Protein AF-A0A9W4D7G5-F1 (afdb_monomer_lite)

Organism: NCBI:txid1689686

Structure (mmCIF, N/CA/C/O backbone):
data_AF-A0A9W4D7G5-F1
#
_entry.id   AF-A0A9W4D7G5-F1
#
loop_
_atom_site.group_PDB
_atom_site.id
_atom_site.type_symbol
_atom_site.label_atom_id
_atom_site.label_alt_id
_atom_site.label_comp_id
_atom_site.label_asym_id
_atom_site.label_entity_id
_atom_site.label_seq_id
_atom_site.pdbx_PDB_ins_code
_atom_site.Cartn_x
_atom_site.Cartn_y
_atom_site.Cartn_z
_atom_site.occupancy
_atom_site.B_iso_or_equiv
_atom_site.auth_seq_id
_atom_site.auth_comp_id
_atom_site.auth_asym_id
_atom_site.auth_atom_id
_atom_site.pdbx_PDB_model_num
ATOM 1 N N . MET A 1 1 ? 23.400 5.485 -16.138 1.00 84.25 1 MET A N 1
ATOM 2 C CA . MET A 1 1 ? 22.035 5.704 -16.683 1.00 84.25 1 MET A CA 1
ATOM 3 C C . MET A 1 1 ? 21.057 5.894 -15.521 1.00 84.25 1 MET A C 1
ATOM 5 O O . MET A 1 1 ? 21.366 5.436 -14.429 1.00 84.25 1 MET A O 1
ATOM 9 N N . HIS A 1 2 ? 19.905 6.547 -15.708 1.00 88.31 2 HIS A N 1
ATOM 10 C CA . HIS A 1 2 ? 18.903 6.706 -14.644 1.00 88.31 2 HIS A CA 1
ATOM 11 C C . HIS A 1 2 ? 17.625 5.931 -14.952 1.00 88.31 2 HIS A C 1
ATOM 13 O O . HIS A 1 2 ? 17.117 6.008 -16.070 1.00 88.31 2 HIS A O 1
ATOM 19 N N . CYS A 1 3 ? 17.089 5.233 -13.948 1.00 90.81 3 CYS A N 1
ATOM 20 C CA . CYS A 1 3 ? 15.798 4.560 -14.025 1.00 90.81 3 CYS A CA 1
ATOM 21 C C . CYS A 1 3 ? 14.919 4.891 -12.815 1.00 90.81 3 CYS A C 1
ATOM 23 O O . CYS A 1 3 ? 15.401 5.002 -11.686 1.00 90.81 3 CYS A O 1
ATOM 25 N N . LEU A 1 4 ? 13.617 5.008 -13.056 1.00 91.75 4 LEU A N 1
ATOM 26 C CA . LEU A 1 4 ? 12.577 5.146 -12.045 1.00 91.75 4 LEU A CA 1
ATOM 27 C C . LEU A 1 4 ? 11.646 3.942 -12.094 1.00 91.75 4 LEU A C 1
ATOM 29 O O . LEU A 1 4 ? 11.248 3.511 -13.177 1.00 91.75 4 LEU A O 1
ATOM 33 N N . LEU A 1 5 ? 11.254 3.464 -10.920 1.00 92.00 5 LEU A N 1
ATOM 34 C CA . LEU A 1 5 ? 10.142 2.548 -10.730 1.00 92.00 5 LEU A CA 1
ATOM 35 C C . LEU A 1 5 ? 8.904 3.355 -10.338 1.00 92.00 5 LEU A C 1
ATOM 37 O O . LEU A 1 5 ? 8.932 4.144 -9.396 1.00 92.00 5 LEU A O 1
ATOM 41 N N . ALA A 1 6 ? 7.817 3.130 -11.059 1.00 92.25 6 ALA A N 1
ATOM 42 C CA . ALA A 1 6 ? 6.495 3.655 -10.780 1.00 92.25 6 ALA A CA 1
ATOM 43 C C . ALA A 1 6 ? 5.556 2.495 -10.439 1.00 92.25 6 ALA A C 1
ATOM 45 O O . ALA A 1 6 ? 5.470 1.531 -11.195 1.00 92.25 6 ALA A O 1
ATOM 46 N N . ILE A 1 7 ? 4.842 2.603 -9.324 1.00 93.38 7 ILE A N 1
ATOM 47 C CA . ILE A 1 7 ? 3.835 1.649 -8.860 1.00 93.38 7 ILE A CA 1
ATOM 48 C C . ILE A 1 7 ? 2.500 2.386 -8.820 1.00 93.38 7 ILE A C 1
ATOM 50 O O . ILE A 1 7 ? 2.316 3.328 -8.051 1.00 93.38 7 ILE A O 1
ATOM 54 N N . LEU A 1 8 ? 1.584 1.983 -9.687 1.00 92.25 8 LEU A N 1
ATOM 55 C CA . LEU A 1 8 ? 0.305 2.628 -9.924 1.00 92.25 8 LEU A CA 1
ATOM 56 C C . LEU A 1 8 ? -0.831 1.751 -9.407 1.00 92.25 8 LEU A C 1
ATOM 58 O O . LEU A 1 8 ? -1.062 0.674 -9.947 1.00 92.25 8 LEU A O 1
ATOM 62 N N . LEU A 1 9 ? -1.574 2.241 -8.423 1.00 92.06 9 LEU A N 1
ATOM 63 C CA . LEU A 1 9 ? -2.911 1.764 -8.101 1.00 92.06 9 LEU A CA 1
ATOM 64 C C . LEU A 1 9 ? -3.926 2.444 -9.016 1.00 92.06 9 LEU A C 1
ATOM 66 O O . LEU A 1 9 ? -4.112 3.660 -8.944 1.00 92.06 9 LEU A O 1
ATOM 70 N N . TYR A 1 10 ? -4.595 1.640 -9.832 1.00 89.00 10 TYR A N 1
ATOM 71 C CA . TYR A 1 10 ? -5.724 2.053 -10.646 1.00 89.00 10 TYR A CA 1
ATOM 72 C C . TYR A 1 10 ? -7.006 1.448 -10.071 1.00 89.00 10 TYR A C 1
ATOM 74 O O . TYR A 1 10 ? -7.164 0.229 -10.043 1.00 89.00 10 TYR A O 1
ATOM 82 N N . THR A 1 11 ? -7.912 2.302 -9.609 1.00 84.19 11 THR A N 1
ATOM 83 C CA . THR A 1 11 ? -9.179 1.923 -8.963 1.00 84.19 11 THR A CA 1
ATOM 84 C C . THR A 1 11 ? -10.380 1.997 -9.907 1.00 84.19 11 THR A C 1
ATOM 86 O O . THR A 1 11 ? -11.493 1.697 -9.503 1.00 84.19 11 THR A O 1
ATOM 89 N N . GLY A 1 12 ? -10.165 2.355 -11.179 1.00 75.12 12 GLY A N 1
ATOM 90 C CA . GLY A 1 12 ? -11.222 2.418 -12.189 1.00 75.12 12 GLY A CA 1
ATOM 91 C C . GLY A 1 12 ? -11.772 3.830 -12.413 1.00 75.12 12 GLY A C 1
ATOM 92 O O . GLY A 1 12 ? -11.455 4.790 -11.710 1.00 75.12 12 GLY A O 1
ATOM 93 N N . ALA A 1 13 ? -12.600 3.984 -13.451 1.00 60.88 13 ALA A N 1
ATOM 94 C CA . ALA A 1 13 ? -13.052 5.294 -13.937 1.00 60.88 13 ALA A CA 1
ATOM 95 C C . ALA A 1 13 ? -13.939 6.077 -12.945 1.00 60.88 13 ALA A C 1
ATOM 97 O O . ALA A 1 13 ? -14.075 7.293 -13.082 1.00 60.88 13 ALA A O 1
ATOM 98 N N . HIS A 1 14 ? -14.531 5.407 -11.952 1.00 57.66 14 HIS A N 1
ATOM 99 C CA . HIS A 1 14 ? -15.485 6.010 -11.015 1.00 57.66 14 HIS A CA 1
ATOM 100 C C . HIS A 1 14 ? -14.856 6.487 -9.695 1.00 57.66 14 HIS A C 1
ATOM 102 O O . HIS A 1 14 ? -15.516 7.195 -8.938 1.00 57.66 14 HIS A O 1
ATOM 108 N N . THR A 1 15 ? -13.584 6.167 -9.435 1.00 63.47 15 THR A N 1
ATOM 109 C CA . THR A 1 15 ? -12.899 6.460 -8.162 1.00 63.47 15 THR A CA 1
ATOM 110 C C . THR A 1 15 ? -11.502 7.049 -8.361 1.00 63.47 15 THR A C 1
ATOM 112 O O . THR A 1 15 ? -10.630 6.867 -7.520 1.00 63.47 15 THR A O 1
ATOM 115 N N . LEU A 1 16 ? -11.285 7.835 -9.424 1.00 59.19 16 LEU A N 1
ATOM 116 C CA . LEU A 1 16 ? -9.987 8.464 -9.750 1.00 59.19 16 LEU A CA 1
ATOM 117 C C . LEU A 1 16 ? -9.304 9.182 -8.564 1.00 59.19 16 LEU A C 1
ATOM 119 O O . LEU A 1 16 ? -8.081 9.272 -8.516 1.00 59.19 16 LEU A O 1
ATOM 123 N N . HIS A 1 17 ? -10.063 9.680 -7.583 1.00 66.94 17 HIS A N 1
ATOM 124 C CA . HIS A 1 17 ? -9.511 10.301 -6.372 1.00 66.94 17 HIS A CA 1
ATOM 125 C C . HIS A 1 17 ? -8.728 9.334 -5.464 1.00 66.94 17 HIS A C 1
ATOM 127 O O . HIS A 1 17 ? -7.901 9.788 -4.663 1.00 66.94 17 HIS A O 1
ATOM 133 N N . ASN A 1 18 ? -8.942 8.026 -5.610 1.00 78.44 18 ASN A N 1
ATOM 134 C CA . ASN A 1 18 ? -8.280 6.960 -4.859 1.00 78.44 18 ASN A CA 1
ATOM 135 C C . ASN A 1 18 ? -7.111 6.333 -5.608 1.00 78.44 18 ASN A C 1
ATOM 137 O O . ASN A 1 18 ? -6.304 5.648 -4.986 1.00 78.44 18 ASN A O 1
ATOM 141 N N . ASP A 1 19 ? -6.943 6.649 -6.890 1.00 87.38 19 ASP A N 1
ATOM 142 C CA . ASP A 1 19 ? -5.747 6.259 -7.616 1.00 87.38 19 ASP A CA 1
ATOM 143 C C . ASP A 1 19 ? -4.503 6.853 -6.940 1.00 87.38 19 ASP A C 1
ATOM 145 O O . ASP A 1 19 ? -4.472 8.015 -6.494 1.00 87.38 19 ASP A O 1
ATOM 149 N N . ARG A 1 20 ? -3.462 6.029 -6.842 1.00 89.50 20 ARG A N 1
ATOM 150 C CA . ARG A 1 20 ? -2.180 6.396 -6.236 1.00 89.50 20 ARG A CA 1
ATOM 151 C C . ARG A 1 20 ? -1.059 5.984 -7.158 1.00 89.50 20 ARG A C 1
ATOM 153 O O . ARG A 1 20 ? -1.050 4.884 -7.695 1.00 89.50 20 ARG A O 1
ATOM 160 N N . LEU A 1 21 ? -0.095 6.871 -7.309 1.00 91.38 21 LEU A N 1
ATOM 161 C CA . LEU A 1 21 ? 1.142 6.600 -8.012 1.00 91.38 21 LEU A CA 1
ATOM 162 C C . LEU A 1 21 ? 2.279 6.786 -7.019 1.00 91.38 21 LEU A C 1
ATOM 164 O O . LEU A 1 21 ? 2.440 7.870 -6.473 1.00 91.38 21 LEU A O 1
ATOM 168 N N . VAL A 1 22 ? 3.060 5.743 -6.781 1.00 91.38 22 VAL A N 1
ATOM 169 C CA . VAL A 1 22 ? 4.302 5.831 -6.017 1.00 91.38 22 VAL A CA 1
ATOM 170 C C . VAL A 1 22 ? 5.450 5.759 -7.003 1.00 91.38 22 VAL A C 1
ATOM 172 O O . VAL A 1 22 ? 5.515 4.833 -7.806 1.00 91.38 22 VAL A O 1
ATOM 175 N N . ILE A 1 23 ? 6.346 6.736 -6.963 1.00 91.00 23 ILE A N 1
ATOM 176 C CA . ILE A 1 23 ? 7.552 6.743 -7.793 1.00 91.00 23 ILE A CA 1
ATOM 177 C C . ILE A 1 23 ? 8.759 6.676 -6.867 1.00 91.00 23 ILE A C 1
ATOM 179 O O . ILE A 1 23 ? 8.767 7.284 -5.795 1.00 91.00 23 ILE A O 1
ATOM 183 N N . MET A 1 24 ? 9.775 5.932 -7.283 1.00 90.00 24 MET A N 1
ATOM 184 C CA . MET A 1 24 ? 11.071 5.860 -6.624 1.00 90.00 24 MET A CA 1
ATOM 185 C C . MET A 1 24 ? 12.177 5.624 -7.645 1.00 90.00 24 MET A C 1
ATOM 187 O O . MET A 1 24 ? 11.937 5.165 -8.763 1.00 90.00 24 MET A O 1
ATOM 191 N N . GLN A 1 25 ? 13.403 5.951 -7.262 1.00 89.81 25 GLN A N 1
ATOM 192 C CA . GLN A 1 25 ? 14.570 5.664 -8.081 1.00 89.81 25 GLN A CA 1
ATOM 193 C C . GLN A 1 25 ? 14.894 4.175 -8.010 1.00 89.81 25 GLN A C 1
ATOM 195 O O . GLN A 1 25 ? 14.891 3.593 -6.931 1.00 89.81 25 GLN A O 1
ATOM 200 N N . LEU A 1 26 ? 15.146 3.557 -9.163 1.00 87.31 26 LEU A N 1
ATOM 201 C CA . LEU A 1 26 ? 15.462 2.135 -9.253 1.00 87.31 26 LEU A CA 1
ATOM 202 C C . LEU A 1 26 ? 16.968 1.928 -9.033 1.00 87.31 26 LEU A C 1
ATOM 204 O O . LEU A 1 26 ? 17.686 1.559 -9.956 1.00 87.31 26 LEU A O 1
ATOM 208 N N . ASP A 1 27 ? 17.461 2.248 -7.833 1.00 74.00 27 ASP A N 1
ATOM 209 C CA . ASP A 1 27 ? 18.839 1.969 -7.423 1.00 74.00 27 ASP A CA 1
ATOM 210 C C . ASP A 1 27 ? 19.040 1.921 -5.896 1.00 74.00 27 ASP A C 1
ATOM 212 O O . ASP A 1 27 ? 18.156 2.241 -5.106 1.00 74.00 27 ASP A O 1
ATOM 216 N N . TRP A 1 28 ? 20.251 1.545 -5.473 1.00 63.81 28 TRP A N 1
ATOM 217 C CA . TRP A 1 28 ? 20.646 1.417 -4.062 1.00 63.81 28 TRP A CA 1
ATOM 218 C C . TRP A 1 28 ? 20.866 2.744 -3.328 1.00 63.81 28 TRP A C 1
ATOM 220 O O . TRP A 1 28 ? 21.124 2.754 -2.132 1.00 63.81 28 TRP A O 1
ATOM 230 N N . THR A 1 29 ? 20.735 3.874 -4.017 1.00 61.38 29 THR A N 1
ATOM 231 C CA . THR A 1 29 ? 20.792 5.216 -3.419 1.00 61.38 29 THR A CA 1
ATOM 232 C C . THR A 1 29 ? 19.406 5.859 -3.364 1.00 61.38 29 THR A C 1
ATOM 234 O O . THR A 1 29 ? 19.297 7.076 -3.221 1.00 61.38 29 THR A O 1
ATOM 237 N N . ALA A 1 30 ? 18.348 5.053 -3.523 1.00 59.72 30 ALA A N 1
ATOM 238 C CA . ALA A 1 30 ? 16.983 5.521 -3.674 1.00 59.72 30 ALA A CA 1
ATOM 239 C C . ALA A 1 30 ? 16.553 6.454 -2.536 1.00 59.72 30 ALA A C 1
ATOM 241 O O . ALA A 1 30 ? 16.392 6.062 -1.376 1.00 59.72 30 ALA A O 1
ATOM 242 N N . ASN A 1 31 ? 16.282 7.703 -2.914 1.00 63.97 31 ASN A N 1
ATOM 243 C CA . ASN A 1 31 ? 15.572 8.659 -2.077 1.00 63.97 31 ASN A CA 1
ATOM 244 C C . ASN A 1 31 ? 14.185 8.130 -1.671 1.00 63.97 31 ASN A C 1
ATOM 246 O O . ASN A 1 31 ? 13.665 7.174 -2.248 1.00 63.97 31 ASN A O 1
ATOM 250 N N . HIS A 1 32 ? 13.574 8.795 -0.687 1.00 68.94 32 HIS A N 1
ATOM 251 C CA . HIS A 1 32 ? 12.231 8.474 -0.205 1.00 68.94 32 HIS A CA 1
ATOM 252 C C . HIS A 1 32 ? 11.215 8.382 -1.361 1.00 68.94 32 HIS A C 1
ATOM 254 O O . HIS A 1 32 ? 11.238 9.249 -2.246 1.00 68.94 32 HIS A O 1
ATOM 260 N N . PRO A 1 33 ? 10.334 7.359 -1.373 1.00 80.62 33 PRO A N 1
ATOM 261 C CA . PRO A 1 33 ? 9.324 7.200 -2.398 1.00 80.62 33 PRO A CA 1
ATOM 262 C C . PRO A 1 33 ? 8.394 8.399 -2.290 1.00 80.62 33 PRO A C 1
ATOM 264 O O . PRO A 1 33 ? 8.089 8.856 -1.185 1.00 80.62 33 PRO A O 1
ATOM 267 N N . ARG A 1 34 ? 7.937 8.915 -3.425 1.00 86.50 34 ARG A N 1
ATOM 268 C CA . ARG A 1 34 ? 6.943 9.989 -3.418 1.00 86.50 34 ARG A CA 1
ATOM 269 C C . ARG A 1 34 ? 5.618 9.439 -3.890 1.00 86.50 34 ARG A C 1
ATOM 271 O O . ARG A 1 34 ? 5.554 8.776 -4.927 1.00 86.50 34 ARG A O 1
ATOM 278 N N . THR A 1 35 ? 4.581 9.734 -3.120 1.00 88.75 35 THR A N 1
ATOM 279 C CA . THR A 1 35 ? 3.208 9.320 -3.396 1.00 88.75 35 THR A CA 1
ATOM 280 C C . THR A 1 35 ? 2.452 10.471 -4.048 1.00 88.75 35 THR A C 1
ATOM 282 O O . THR A 1 35 ? 2.437 11.598 -3.552 1.00 88.75 35 THR A O 1
ATOM 285 N N . PHE A 1 36 ? 1.776 10.179 -5.150 1.00 87.88 36 PHE A N 1
ATOM 286 C CA . PHE A 1 36 ? 1.011 11.132 -5.936 1.00 87.88 36 PHE A CA 1
ATOM 287 C C . PHE A 1 36 ? -0.439 10.671 -6.083 1.00 87.88 36 PHE A C 1
ATOM 289 O O . PHE A 1 36 ? -0.721 9.479 -6.213 1.00 87.88 36 PHE A O 1
ATOM 296 N N . ARG A 1 37 ? -1.361 11.633 -6.121 1.00 87.25 37 ARG A N 1
ATOM 297 C CA . ARG A 1 37 ? -2.750 11.439 -6.544 1.00 87.25 37 ARG A CA 1
ATOM 298 C C . ARG A 1 37 ? -2.849 11.715 -8.033 1.00 87.25 37 ARG A C 1
ATOM 300 O O . ARG A 1 37 ? -2.335 12.732 -8.503 1.00 87.25 37 ARG A O 1
ATOM 307 N N . LEU A 1 38 ? -3.542 10.861 -8.773 1.00 81.94 38 LEU A N 1
ATOM 308 C CA . LEU A 1 38 ? -3.797 11.121 -10.185 1.00 81.94 38 LEU A CA 1
ATOM 309 C C . LEU A 1 38 ? -4.922 12.150 -10.333 1.00 81.94 38 LEU A C 1
ATOM 311 O O . LEU A 1 38 ? -5.961 12.062 -9.686 1.00 81.94 38 LEU A O 1
ATOM 315 N N . THR A 1 39 ? -4.699 13.166 -11.170 1.00 72.50 39 THR A N 1
ATOM 316 C CA . THR A 1 39 ? -5.703 14.220 -11.443 1.00 72.50 39 THR A CA 1
ATOM 317 C C . THR A 1 39 ? -6.516 13.946 -12.703 1.00 72.50 39 THR A C 1
ATOM 319 O O . THR A 1 39 ? -7.543 14.573 -12.948 1.00 72.50 39 THR A O 1
ATOM 322 N N . ARG A 1 40 ? -6.040 13.010 -13.520 1.00 66.81 40 ARG A N 1
ATOM 323 C CA . ARG A 1 40 ? -6.649 12.520 -14.753 1.00 66.81 40 ARG A CA 1
ATOM 324 C C . ARG A 1 40 ? -6.362 11.023 -14.838 1.00 66.81 40 ARG A C 1
ATOM 326 O O . ARG A 1 40 ? -5.357 10.601 -14.260 1.00 66.81 40 ARG A O 1
ATOM 333 N N . PRO A 1 41 ? -7.174 10.235 -15.571 1.00 63.00 41 PRO A N 1
ATOM 334 C CA . PRO A 1 41 ? -6.796 8.870 -15.913 1.00 63.00 41 PRO A CA 1
ATOM 335 C C . PRO A 1 41 ? -5.367 8.903 -16.436 1.00 63.00 41 PRO A C 1
ATOM 337 O O . PRO A 1 41 ? -5.066 9.724 -17.312 1.00 63.00 41 PRO A O 1
ATOM 340 N N . HIS A 1 42 ? -4.481 8.094 -15.855 1.00 60.28 42 HIS A N 1
ATOM 341 C CA . HIS A 1 42 ? -3.092 8.067 -16.285 1.00 60.28 42 HIS A CA 1
ATOM 342 C C . HIS A 1 42 ? -3.074 7.554 -17.721 1.00 60.28 42 HIS A C 1
ATOM 344 O O . HIS A 1 42 ? -3.061 6.354 -17.979 1.00 60.28 42 HIS A O 1
ATOM 350 N N . GLN A 1 43 ? -3.089 8.474 -18.682 1.00 53.41 43 GLN A N 1
ATOM 351 C CA . GLN A 1 43 ? -2.742 8.142 -20.047 1.00 53.41 43 GLN A CA 1
ATOM 352 C C . GLN A 1 43 ? -1.294 7.691 -19.959 1.00 53.41 43 GLN A C 1
ATOM 354 O O . GLN A 1 43 ? -0.422 8.465 -19.557 1.00 53.41 43 GLN A O 1
ATOM 359 N N . SER A 1 44 ? -1.047 6.403 -20.201 1.00 50.47 44 SER A N 1
ATOM 360 C CA . SER A 1 44 ? 0.310 5.931 -20.437 1.00 50.47 44 SER A CA 1
ATOM 361 C C . SER A 1 44 ? 0.859 6.844 -21.523 1.00 50.47 44 SER A C 1
ATOM 363 O O . SER A 1 44 ? 0.321 6.862 -22.630 1.00 50.47 44 SER A O 1
ATOM 365 N N . SER A 1 45 ? 1.834 7.688 -21.184 1.00 49.38 45 SER A N 1
ATOM 366 C CA . SER A 1 45 ? 2.537 8.497 -22.170 1.00 49.38 45 SER A CA 1
ATOM 367 C C . SER A 1 45 ? 2.954 7.533 -23.276 1.00 49.38 45 SER A C 1
ATOM 369 O O . SER A 1 45 ? 3.670 6.573 -22.981 1.00 49.38 45 SER A O 1
ATOM 371 N N . SER A 1 46 ? 2.434 7.717 -24.495 1.00 45.78 46 SER A N 1
ATOM 372 C CA . SER A 1 46 ? 2.781 6.831 -25.606 1.00 45.78 46 SER A CA 1
ATOM 373 C C . SER A 1 46 ? 4.310 6.812 -25.738 1.00 45.78 46 SER A C 1
ATOM 375 O O . SER A 1 46 ? 4.914 7.894 -25.698 1.00 45.78 46 SER A O 1
ATOM 377 N N . PRO A 1 47 ? 4.947 5.633 -25.885 1.00 50.56 47 PRO A N 1
ATOM 378 C CA . PRO A 1 47 ? 6.394 5.518 -26.089 1.00 50.56 47 PRO A CA 1
ATOM 379 C C . PRO A 1 47 ? 6.915 6.423 -27.219 1.00 50.56 47 PRO A C 1
ATOM 381 O O . PRO A 1 47 ? 8.058 6.866 -27.195 1.00 50.56 47 PRO A O 1
ATOM 384 N N . GLU A 1 48 ? 6.055 6.751 -28.184 1.00 47.06 48 GLU A N 1
ATOM 385 C CA . GLU A 1 48 ? 6.385 7.516 -29.388 1.00 47.06 48 GLU A CA 1
ATOM 386 C C . GLU A 1 48 ? 6.678 9.008 -29.140 1.00 47.06 48 GLU A C 1
ATOM 388 O O . GLU A 1 48 ? 7.245 9.670 -30.009 1.00 47.06 48 GLU A O 1
ATOM 393 N N . ALA A 1 49 ? 6.345 9.564 -27.968 1.00 50.78 49 ALA A N 1
ATOM 394 C CA . ALA A 1 49 ? 6.494 11.002 -27.718 1.00 50.78 49 ALA A CA 1
ATOM 395 C C . ALA A 1 49 ? 7.909 11.434 -27.275 1.00 50.78 49 ALA A C 1
ATOM 397 O O . ALA A 1 49 ? 8.233 12.621 -27.359 1.00 50.78 49 ALA A O 1
ATOM 398 N N . HIS A 1 50 ? 8.766 10.511 -26.815 1.00 63.16 50 HIS A N 1
ATOM 399 C CA . HIS A 1 50 ? 10.069 10.859 -26.231 1.00 63.16 50 HIS A CA 1
ATOM 400 C C . HIS A 1 50 ? 11.168 9.884 -26.661 1.00 63.16 50 HIS A C 1
ATOM 402 O O . HIS A 1 50 ? 11.315 8.808 -26.093 1.00 63.16 50 HIS A O 1
ATOM 408 N N . LYS A 1 51 ? 11.979 10.294 -27.647 1.00 69.94 51 LYS A N 1
ATOM 409 C CA . LYS A 1 51 ? 13.058 9.476 -28.238 1.00 69.94 51 LYS A CA 1
ATOM 410 C C . LYS A 1 51 ? 14.141 9.025 -27.249 1.00 69.94 51 LYS A C 1
ATOM 412 O O . LYS A 1 51 ? 14.940 8.165 -27.594 1.00 69.94 51 LYS A O 1
ATOM 417 N N . ASP A 1 52 ? 14.197 9.613 -26.059 1.00 83.44 52 ASP A N 1
ATOM 418 C CA . ASP A 1 52 ? 15.252 9.385 -25.078 1.00 83.44 52 ASP A CA 1
ATOM 419 C C . ASP A 1 52 ? 14.765 8.794 -23.746 1.00 83.44 52 ASP A C 1
ATOM 421 O O . ASP A 1 52 ? 15.552 8.689 -22.804 1.00 83.44 52 ASP A O 1
ATOM 425 N N . ILE A 1 53 ? 13.488 8.399 -23.659 1.00 86.25 53 ILE A N 1
ATOM 426 C CA . ILE A 1 53 ? 12.920 7.717 -22.490 1.00 86.25 53 ILE A CA 1
ATOM 427 C C . ILE A 1 53 ? 12.388 6.352 -22.916 1.00 86.25 53 ILE A C 1
ATOM 429 O O . ILE A 1 53 ? 11.409 6.242 -23.651 1.00 86.25 53 ILE A O 1
ATOM 433 N N . TYR A 1 54 ? 13.010 5.306 -22.387 1.00 87.12 54 TYR A N 1
ATOM 434 C CA . TYR A 1 54 ? 12.608 3.923 -22.594 1.00 87.12 54 TYR A CA 1
ATOM 435 C C . TYR A 1 54 ? 11.679 3.490 -21.467 1.00 87.12 54 TYR A C 1
ATOM 437 O O . TYR A 1 54 ? 11.935 3.777 -20.295 1.00 87.12 54 TYR A O 1
ATOM 445 N N . MET A 1 55 ? 10.593 2.801 -21.811 1.00 85.69 55 MET A N 1
ATOM 446 C CA . MET A 1 55 ? 9.626 2.334 -20.825 1.00 85.69 55 MET A CA 1
ATOM 447 C C . MET A 1 55 ? 8.997 1.003 -21.209 1.00 85.69 55 MET A C 1
ATOM 449 O O . MET A 1 55 ? 8.747 0.738 -22.383 1.00 85.69 55 MET A O 1
ATOM 453 N N . ALA A 1 56 ? 8.665 0.205 -20.199 1.00 76.50 56 ALA A N 1
ATOM 454 C CA . ALA A 1 56 ? 7.764 -0.927 -20.361 1.00 76.50 56 ALA A CA 1
ATOM 455 C C . ALA A 1 56 ? 6.319 -0.400 -20.338 1.00 76.50 56 ALA A C 1
ATOM 457 O O . ALA A 1 56 ? 5.857 0.105 -19.314 1.00 76.50 56 ALA A O 1
ATOM 458 N N . SER A 1 57 ? 5.611 -0.450 -21.468 1.00 66.31 57 SER A N 1
ATOM 459 C CA . SER A 1 57 ? 4.217 0.002 -21.553 1.00 66.31 57 SER A CA 1
ATOM 460 C C . SER A 1 57 ? 3.280 -1.191 -21.668 1.00 66.31 57 SER A C 1
ATOM 462 O O . SER A 1 57 ? 3.087 -1.701 -22.764 1.00 66.31 57 SER A O 1
ATOM 464 N N . SER A 1 58 ? 2.644 -1.582 -20.565 1.00 67.50 58 SER A N 1
ATOM 465 C CA . SER A 1 58 ? 1.511 -2.512 -20.604 1.00 67.50 58 SER A CA 1
ATOM 466 C C . SER A 1 58 ? 0.189 -1.732 -20.558 1.00 67.50 58 SER A C 1
ATOM 468 O O . SER A 1 58 ? 0.084 -0.779 -19.775 1.00 67.50 58 SER A O 1
ATOM 470 N N . PRO A 1 59 ? -0.815 -2.070 -21.388 1.00 69.19 59 PRO A N 1
ATOM 471 C CA . PRO A 1 59 ? -2.128 -1.442 -21.312 1.00 69.19 59 PRO A CA 1
ATOM 472 C C . PRO A 1 59 ? -2.811 -1.774 -19.978 1.00 69.19 59 PRO A C 1
ATOM 474 O O . PRO A 1 59 ? -2.981 -2.936 -19.615 1.00 69.19 59 PRO A O 1
ATOM 477 N N . ILE A 1 60 ? -3.246 -0.738 -19.261 1.00 77.44 60 ILE A N 1
ATOM 478 C CA . ILE A 1 60 ? -4.043 -0.875 -18.038 1.00 77.44 60 ILE A CA 1
ATOM 479 C C . ILE A 1 60 ? -5.493 -1.083 -18.462 1.00 77.44 60 ILE A C 1
ATOM 481 O O . ILE A 1 60 ? -6.154 -0.148 -18.907 1.00 77.44 60 ILE A O 1
ATOM 485 N N . GLN A 1 61 ? -5.964 -2.324 -18.380 1.00 73.50 61 GLN A N 1
ATOM 486 C CA . GLN A 1 61 ? -7.312 -2.687 -18.829 1.00 73.50 61 GLN A CA 1
ATOM 487 C C . GLN A 1 61 ? -8.332 -2.695 -17.689 1.00 73.50 61 GLN A C 1
ATOM 489 O O . GLN A 1 61 ? -9.499 -2.375 -17.898 1.00 73.50 61 GLN A O 1
ATOM 494 N N . HIS A 1 62 ? -7.890 -3.048 -16.482 1.00 82.75 62 HIS A N 1
ATOM 495 C CA . HIS A 1 62 ? -8.759 -3.267 -15.329 1.00 82.75 62 HIS A CA 1
ATOM 496 C C . HIS A 1 62 ? -8.156 -2.683 -14.060 1.00 82.75 62 HIS A C 1
ATOM 498 O O . HIS A 1 62 ? -6.963 -2.383 -14.000 1.00 82.75 62 HIS A O 1
ATOM 504 N N . GLU A 1 63 ? -8.974 -2.585 -13.025 1.00 87.44 63 GLU A N 1
ATOM 505 C CA . GLU A 1 63 ? -8.550 -2.203 -11.684 1.00 87.44 63 GLU A CA 1
ATOM 506 C C . GLU A 1 63 ? -7.418 -3.110 -11.175 1.00 87.44 63 GLU A C 1
ATOM 508 O O . GLU A 1 63 ? -7.305 -4.289 -11.545 1.00 87.44 63 GLU A O 1
ATOM 513 N N . GLY A 1 64 ? -6.539 -2.543 -10.356 1.00 90.88 64 GLY A N 1
ATOM 514 C CA . GLY A 1 64 ? -5.421 -3.245 -9.742 1.00 90.88 64 GLY A CA 1
ATOM 515 C C . GLY A 1 64 ? -4.174 -2.384 -9.606 1.00 90.88 64 GLY A C 1
ATOM 516 O O . GLY A 1 64 ? -4.181 -1.186 -9.887 1.00 90.88 64 GLY A O 1
ATOM 517 N N . THR A 1 65 ? -3.086 -3.022 -9.182 1.00 93.38 65 THR A N 1
ATOM 518 C CA . THR A 1 65 ? -1.789 -2.359 -9.028 1.00 93.38 65 THR A CA 1
ATOM 519 C C . THR A 1 65 ? -0.817 -2.814 -10.103 1.00 93.38 65 THR A C 1
ATOM 521 O O . THR A 1 65 ? -0.651 -4.014 -10.323 1.00 93.38 65 THR A O 1
ATOM 524 N N . TYR A 1 66 ? -0.167 -1.855 -10.752 1.00 92.75 66 TYR A N 1
ATOM 525 C CA . TYR A 1 66 ? 0.703 -2.059 -11.902 1.00 92.75 66 TYR A CA 1
ATOM 526 C C . TYR A 1 66 ? 2.062 -1.416 -11.676 1.00 92.75 66 TYR A C 1
ATOM 528 O O . TYR A 1 66 ? 2.148 -0.350 -11.070 1.00 92.75 66 TYR A O 1
ATOM 536 N N . ILE A 1 67 ? 3.115 -2.014 -12.222 1.00 92.62 67 ILE A N 1
ATOM 537 C CA . ILE A 1 67 ? 4.433 -1.387 -12.279 1.00 92.62 67 ILE A CA 1
ATOM 538 C C . ILE A 1 67 ? 4.724 -0.792 -13.654 1.00 92.62 67 ILE A C 1
ATOM 540 O O . ILE A 1 67 ? 4.230 -1.250 -14.687 1.00 92.62 67 ILE A O 1
ATOM 544 N N . LYS A 1 68 ? 5.575 0.228 -13.669 1.00 90.81 68 LYS A N 1
ATOM 545 C CA . LYS A 1 68 ? 6.171 0.791 -14.874 1.00 90.81 68 LYS A CA 1
ATOM 546 C C . LYS A 1 68 ? 7.587 1.251 -14.567 1.00 90.81 68 LYS A C 1
ATOM 548 O O . LYS A 1 68 ? 7.838 1.824 -13.513 1.00 90.81 68 LYS A O 1
ATOM 553 N N . ILE A 1 69 ? 8.505 1.007 -15.494 1.00 91.69 69 ILE A N 1
ATOM 554 C CA . ILE A 1 69 ? 9.882 1.489 -15.388 1.00 91.69 69 ILE A CA 1
ATOM 555 C C . ILE A 1 69 ? 10.105 2.551 -16.456 1.00 91.69 69 ILE A C 1
ATOM 557 O O . ILE A 1 69 ? 9.710 2.360 -17.606 1.00 91.69 69 ILE A O 1
ATOM 561 N N . TYR A 1 70 ? 10.742 3.650 -16.063 1.00 90.69 70 TYR A N 1
ATOM 562 C CA . TYR A 1 70 ? 11.173 4.727 -16.949 1.00 90.69 70 TYR A CA 1
ATOM 563 C C . TYR A 1 70 ? 12.689 4.848 -16.879 1.00 90.69 70 TYR A C 1
ATOM 565 O O . TYR A 1 70 ? 13.208 5.156 -15.812 1.00 90.69 70 TYR A O 1
ATOM 573 N N . CYS A 1 71 ? 13.390 4.644 -17.990 1.00 90.88 71 CYS A N 1
ATOM 574 C CA . CYS A 1 71 ? 14.846 4.733 -18.052 1.00 90.88 71 CYS A CA 1
ATOM 575 C C . CYS A 1 71 ? 15.303 5.744 -19.103 1.00 90.88 71 CYS A C 1
ATOM 577 O O . CYS A 1 71 ? 14.712 5.847 -20.178 1.00 90.88 71 CYS A O 1
ATOM 579 N N . SER A 1 72 ? 16.385 6.465 -18.821 1.00 90.31 72 SER A N 1
ATOM 580 C CA . SER A 1 72 ? 17.045 7.342 -19.789 1.00 90.31 72 SER A CA 1
ATOM 581 C C . SER A 1 72 ? 18.546 7.435 -19.530 1.00 90.31 72 SER A C 1
ATOM 583 O O . SER A 1 72 ? 18.996 7.503 -18.383 1.00 90.31 72 SER A O 1
ATOM 585 N N . ALA A 1 73 ? 19.320 7.451 -20.615 1.00 87.12 73 ALA A N 1
ATOM 586 C CA . ALA A 1 73 ? 20.764 7.676 -20.582 1.00 87.12 73 ALA A CA 1
ATOM 587 C C . ALA A 1 73 ? 21.138 9.166 -20.596 1.00 87.12 73 ALA A C 1
ATOM 589 O O . ALA A 1 73 ? 22.208 9.519 -20.116 1.00 87.12 73 ALA A O 1
ATOM 590 N N . SER A 1 74 ? 20.262 10.036 -21.106 1.00 87.31 74 SER A N 1
ATOM 591 C CA . SER A 1 74 ? 20.545 11.461 -21.330 1.00 87.31 74 SER A CA 1
ATOM 592 C C . SER A 1 74 ? 19.821 12.405 -20.369 1.00 87.31 74 SER A C 1
ATOM 594 O O . SER A 1 74 ? 20.242 13.550 -20.205 1.00 87.31 74 SER A O 1
ATOM 596 N N . ARG A 1 75 ? 18.711 11.976 -19.757 1.00 87.00 75 ARG A N 1
ATOM 597 C CA . ARG A 1 75 ? 17.920 12.811 -18.840 1.00 87.00 75 ARG A CA 1
ATOM 598 C C . ARG A 1 75 ? 18.494 12.767 -17.431 1.00 87.00 75 ARG A C 1
ATOM 600 O O . ARG A 1 75 ? 18.843 11.696 -16.941 1.00 87.00 75 ARG A O 1
ATOM 607 N N . SER A 1 76 ? 18.480 13.912 -16.747 1.00 88.44 76 SER A N 1
ATOM 608 C CA . SER A 1 76 ? 18.687 13.934 -15.298 1.00 88.44 76 SER A CA 1
ATOM 609 C C . SER A 1 76 ? 17.556 13.193 -14.581 1.00 88.44 76 SER A C 1
ATOM 611 O O . SER A 1 76 ? 16.443 13.049 -15.109 1.00 88.44 76 SER A O 1
ATOM 613 N N . ILE A 1 77 ? 17.827 12.761 -13.351 1.00 86.25 77 ILE A N 1
ATOM 614 C CA . ILE A 1 77 ? 16.834 12.085 -12.523 1.00 86.25 77 ILE A CA 1
ATOM 615 C C . ILE A 1 77 ? 15.607 12.982 -12.287 1.00 86.25 77 ILE A C 1
ATOM 617 O O . ILE A 1 77 ? 14.479 12.525 -12.438 1.00 86.25 77 ILE A O 1
ATOM 621 N N . GLU A 1 78 ? 15.792 14.279 -12.035 1.00 87.94 78 GLU A N 1
ATOM 622 C CA . GLU A 1 78 ? 14.709 15.252 -11.823 1.00 87.94 78 GLU A CA 1
ATOM 623 C C . GLU A 1 78 ? 13.827 15.400 -13.065 1.00 87.94 78 GLU A C 1
ATOM 625 O O . GLU A 1 78 ? 12.600 15.461 -12.962 1.00 87.94 78 GLU A O 1
ATOM 630 N N . SER A 1 79 ? 14.437 15.409 -14.255 1.00 88.25 79 SER A N 1
ATOM 631 C CA . SER A 1 79 ? 13.686 15.456 -15.508 1.00 88.25 79 SER A CA 1
ATOM 632 C C . SER A 1 79 ? 12.860 14.185 -15.717 1.00 88.25 79 SER A C 1
ATOM 634 O O . SER A 1 79 ? 11.738 14.277 -16.220 1.00 88.25 79 SER A O 1
ATOM 636 N N . LEU A 1 80 ? 13.383 13.014 -15.336 1.00 88.56 80 LEU A N 1
ATOM 637 C CA . LEU A 1 80 ? 12.627 11.760 -15.359 1.00 88.56 80 LEU A CA 1
ATOM 638 C C . LEU A 1 80 ? 11.478 11.773 -14.347 1.00 88.56 80 LEU A C 1
ATOM 640 O O . LEU A 1 80 ? 10.381 11.328 -14.677 1.00 88.56 80 LEU A O 1
ATOM 644 N N . TRP A 1 81 ? 11.685 12.330 -13.152 1.00 88.62 81 TRP A N 1
ATOM 645 C CA . TRP A 1 81 ? 10.637 12.478 -12.138 1.00 88.62 81 TRP A CA 1
ATOM 646 C C . TRP A 1 81 ? 9.489 13.353 -12.635 1.00 88.62 81 TRP A C 1
ATOM 648 O O . TRP A 1 81 ? 8.325 12.962 -12.525 1.00 88.62 81 TRP A O 1
ATOM 658 N N . GLY A 1 82 ? 9.799 14.509 -13.229 1.00 87.06 82 GLY A N 1
ATOM 659 C CA . GLY A 1 82 ? 8.788 15.395 -13.811 1.00 87.06 82 GLY A CA 1
ATOM 660 C C . GLY A 1 82 ? 8.034 14.743 -14.974 1.00 87.06 82 GLY A C 1
ATOM 661 O O . GLY A 1 82 ? 6.841 14.981 -15.154 1.00 87.06 82 GLY A O 1
ATOM 662 N N . PHE A 1 83 ? 8.703 13.870 -15.731 1.00 87.56 83 PHE A N 1
ATOM 663 C CA . PHE A 1 83 ? 8.062 13.085 -16.781 1.00 87.56 83 PHE A CA 1
ATOM 664 C C . PHE A 1 83 ? 7.123 12.009 -16.214 1.00 87.56 83 PHE A C 1
ATOM 666 O O . PHE A 1 83 ? 5.962 11.933 -16.616 1.00 87.56 83 PHE A O 1
ATOM 673 N N . ALA A 1 84 ? 7.607 11.202 -15.269 1.00 87.69 84 ALA A N 1
ATOM 674 C CA . ALA A 1 84 ? 6.873 10.076 -14.697 1.00 87.69 84 ALA A CA 1
ATOM 675 C C . ALA A 1 84 ? 5.686 10.509 -13.819 1.00 87.69 84 ALA A C 1
ATOM 677 O O . ALA A 1 84 ? 4.694 9.794 -13.744 1.00 87.69 84 ALA A O 1
ATOM 678 N N . SER A 1 85 ? 5.762 11.683 -13.186 1.00 88.25 85 SER A N 1
ATOM 679 C CA . SER A 1 85 ? 4.683 12.247 -12.355 1.00 88.25 85 SER A CA 1
ATOM 680 C C . SER A 1 85 ? 3.710 13.150 -13.126 1.00 88.25 85 SER A C 1
ATOM 682 O O . SER A 1 85 ? 2.809 13.751 -12.534 1.00 88.25 85 SER A O 1
ATOM 684 N N . LYS A 1 86 ? 3.858 13.276 -14.452 1.00 85.50 86 LYS A N 1
ATOM 685 C CA . LYS A 1 86 ? 3.025 14.166 -15.268 1.00 85.50 86 LYS A CA 1
ATOM 686 C C . LYS A 1 86 ? 1.540 13.807 -15.143 1.00 85.50 86 LYS A C 1
ATOM 688 O O . LYS A 1 86 ? 1.126 12.695 -15.445 1.00 85.50 86 LYS A O 1
ATOM 693 N N . GLY A 1 87 ? 0.720 14.789 -14.761 1.00 79.69 87 GLY A N 1
ATOM 694 C CA . GLY A 1 87 ? -0.720 14.587 -14.538 1.00 79.69 87 GLY A CA 1
ATOM 695 C C . GLY A 1 87 ? -1.072 14.060 -13.141 1.00 79.69 87 GLY A C 1
ATOM 696 O O . GLY A 1 87 ? -2.249 13.811 -12.864 1.00 79.69 87 GLY A O 1
ATOM 697 N N . ALA A 1 88 ? -0.089 13.948 -12.251 1.00 87.25 88 ALA A N 1
ATOM 698 C CA . ALA A 1 88 ? -0.270 13.617 -10.850 1.00 87.25 88 ALA A CA 1
ATOM 699 C C . ALA A 1 88 ? 0.095 14.814 -9.953 1.00 87.25 88 ALA A C 1
ATOM 701 O O . ALA A 1 88 ? 0.851 15.704 -10.343 1.00 87.25 88 ALA A O 1
ATOM 702 N N . THR A 1 89 ? -0.458 14.849 -8.746 1.00 88.12 89 THR A N 1
ATOM 703 C CA . THR A 1 89 ? -0.132 15.844 -7.719 1.00 88.12 89 THR A CA 1
ATOM 704 C C . THR A 1 89 ? 0.438 15.126 -6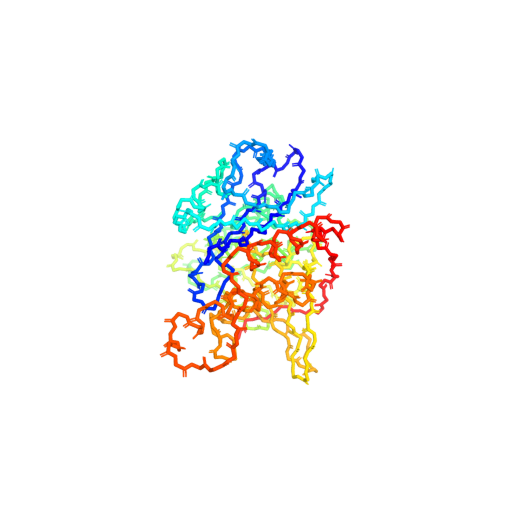.515 1.00 88.12 89 THR A C 1
ATOM 706 O O . THR A 1 89 ? -0.174 14.184 -6.015 1.00 88.12 89 THR A O 1
ATOM 709 N N . GLU A 1 90 ? 1.615 15.553 -6.065 1.00 87.56 90 GLU A N 1
ATOM 710 C CA . GLU A 1 90 ? 2.255 14.976 -4.886 1.00 87.56 90 GLU A CA 1
ATOM 711 C C . GLU A 1 90 ? 1.364 15.203 -3.664 1.00 87.56 90 GLU A C 1
ATOM 713 O O . GLU A 1 90 ? 0.915 16.321 -3.399 1.00 87.56 90 GLU A O 1
ATOM 718 N N . ILE A 1 91 ? 1.069 14.127 -2.943 1.00 83.81 91 ILE A N 1
ATOM 719 C CA . ILE A 1 91 ? 0.293 14.199 -1.712 1.00 83.81 91 ILE A CA 1
ATOM 720 C C . ILE A 1 91 ? 1.303 14.413 -0.589 1.00 83.81 91 ILE A C 1
ATOM 722 O O . ILE A 1 91 ? 2.258 13.649 -0.472 1.00 83.81 91 ILE A O 1
ATOM 726 N N . GLN A 1 92 ? 1.104 15.452 0.224 1.00 72.25 92 GLN A N 1
ATOM 727 C CA . GLN A 1 92 ? 1.936 15.735 1.404 1.00 72.25 92 GLN A CA 1
ATOM 728 C C . GLN A 1 92 ? 1.202 15.482 2.732 1.00 72.25 92 GLN A C 1
ATOM 730 O O . GLN A 1 92 ? 1.839 15.347 3.774 1.00 72.25 92 GLN A O 1
ATOM 735 N N . ARG A 1 93 ? -0.139 15.465 2.713 1.00 67.44 93 ARG A N 1
ATOM 736 C CA . ARG A 1 93 ? -1.034 15.258 3.865 1.00 67.44 93 ARG A CA 1
ATOM 737 C C . ARG A 1 93 ? -2.307 14.541 3.407 1.00 67.44 93 ARG A C 1
ATOM 739 O O . ARG A 1 93 ? -2.603 14.529 2.214 1.00 67.44 93 ARG A O 1
ATOM 746 N N . ASP A 1 94 ? -3.055 13.978 4.352 1.00 69.69 94 ASP A N 1
ATOM 747 C CA . ASP A 1 94 ? -4.401 13.424 4.132 1.00 69.69 94 ASP A CA 1
ATOM 748 C C . ASP A 1 94 ? -4.464 12.232 3.157 1.00 69.69 94 ASP A C 1
ATOM 750 O O . ASP A 1 94 ? -5.430 12.058 2.413 1.00 69.69 94 ASP A O 1
ATOM 754 N N . TYR A 1 95 ? -3.428 11.387 3.160 1.00 72.81 95 TYR A N 1
ATOM 755 C CA . TYR A 1 95 ? -3.366 10.161 2.349 1.00 72.81 95 TYR A CA 1
ATOM 756 C C . TYR A 1 95 ? -4.528 9.199 2.652 1.00 72.81 95 TYR A C 1
ATOM 758 O O . TYR A 1 95 ? -5.051 8.560 1.736 1.00 72.81 95 TYR A O 1
ATOM 766 N N . ALA A 1 96 ? -4.930 9.165 3.926 1.00 74.75 96 ALA A N 1
ATOM 767 C CA . ALA A 1 96 ? -5.861 8.213 4.518 1.00 74.75 96 ALA A CA 1
ATOM 768 C C . ALA A 1 96 ? -7.335 8.447 4.150 1.00 74.75 96 ALA A C 1
ATOM 770 O O . ALA A 1 96 ? -8.095 7.485 4.057 1.00 74.75 96 ALA A O 1
ATOM 771 N N . ILE A 1 97 ? -7.744 9.704 3.934 1.00 76.75 97 ILE A N 1
ATOM 772 C CA . ILE A 1 97 ? -9.164 10.068 3.801 1.00 76.75 97 ILE A CA 1
ATOM 773 C C . ILE A 1 97 ? -9.781 9.375 2.586 1.00 76.75 97 ILE A C 1
ATOM 775 O O . ILE A 1 97 ? -9.347 9.611 1.454 1.00 76.75 97 ILE A O 1
ATOM 779 N N . GLY A 1 98 ? -10.808 8.552 2.823 1.00 71.81 98 GLY A N 1
ATOM 780 C CA . GLY A 1 98 ? -11.578 7.894 1.765 1.00 71.81 98 GLY A CA 1
ATOM 781 C C . GLY A 1 98 ? -10.804 6.891 0.917 1.00 71.81 98 GLY A C 1
ATOM 782 O O . GLY A 1 98 ? -11.300 6.474 -0.129 1.00 71.81 98 GLY A O 1
ATOM 783 N N . PHE A 1 99 ? -9.576 6.548 1.317 1.00 82.56 99 PHE A N 1
ATOM 784 C CA . PHE A 1 99 ? -8.727 5.651 0.546 1.00 82.56 99 PHE A CA 1
ATOM 785 C C . PHE A 1 99 ? -9.056 4.190 0.828 1.00 82.56 99 PHE A C 1
ATOM 787 O O . PHE A 1 99 ? -9.246 3.406 -0.096 1.00 82.56 99 PHE A O 1
ATOM 794 N N . GLN A 1 100 ? -9.099 3.840 2.113 1.00 80.19 100 GLN A N 1
ATOM 795 C CA . GLN A 1 100 ? -9.260 2.465 2.569 1.00 80.19 100 GLN A CA 1
ATOM 796 C C . GLN A 1 100 ? -10.703 1.969 2.383 1.00 80.19 100 GLN A C 1
ATOM 798 O O . GLN A 1 100 ? -10.924 0.803 2.066 1.00 80.19 100 GLN A O 1
ATOM 803 N N . GLN A 1 101 ? -11.677 2.868 2.545 1.00 80.50 101 GLN A N 1
ATOM 804 C CA . GLN A 1 101 ? -13.107 2.598 2.399 1.00 80.50 101 GLN A CA 1
ATOM 805 C C . GLN A 1 101 ? -13.880 3.850 1.954 1.00 80.50 101 GLN A C 1
ATOM 807 O O . GLN A 1 101 ? -13.325 4.946 1.878 1.00 80.50 101 GLN A O 1
ATOM 812 N N . ASP A 1 102 ? -15.178 3.687 1.673 1.00 82.50 102 ASP A N 1
ATOM 813 C CA . ASP A 1 102 ? -16.070 4.793 1.307 1.00 82.50 102 ASP A CA 1
ATOM 814 C C . ASP A 1 102 ? -16.123 5.850 2.425 1.00 82.50 102 ASP A C 1
ATOM 816 O O . ASP A 1 102 ? -16.461 5.554 3.575 1.00 82.50 102 ASP A O 1
ATOM 820 N N . VAL A 1 103 ? -15.846 7.105 2.057 1.00 85.56 103 VAL A N 1
ATOM 821 C CA . VAL A 1 103 ? -15.919 8.284 2.934 1.00 85.56 103 VAL A CA 1
ATOM 822 C C . VAL A 1 103 ? -17.253 8.351 3.679 1.00 85.56 103 VAL A C 1
ATOM 824 O O . VAL A 1 103 ? -17.284 8.712 4.852 1.00 85.56 103 VAL A O 1
ATOM 827 N N . LYS A 1 104 ? -18.364 7.966 3.044 1.00 89.19 104 LYS A N 1
ATOM 828 C CA . LYS A 1 104 ? -19.691 7.988 3.675 1.00 89.19 104 LYS A CA 1
ATOM 829 C C . LYS A 1 104 ? -19.788 7.027 4.857 1.00 89.19 104 LYS A C 1
ATOM 831 O O . LYS A 1 104 ? -20.467 7.343 5.834 1.00 89.19 104 LYS A O 1
ATOM 836 N N . LEU A 1 105 ? -19.124 5.871 4.784 1.00 89.75 105 LEU A N 1
ATOM 837 C CA . LEU A 1 105 ? -19.080 4.911 5.890 1.00 89.75 105 LEU A CA 1
ATOM 838 C C . LEU A 1 105 ? -18.275 5.485 7.059 1.00 89.75 105 LEU A C 1
ATOM 840 O O . LEU A 1 105 ? -18.725 5.427 8.204 1.00 89.75 105 LEU A O 1
ATOM 844 N N . GLU A 1 106 ? -17.134 6.115 6.770 1.00 91.19 106 GLU A N 1
ATOM 845 C CA . GLU A 1 106 ? -16.307 6.788 7.778 1.00 91.19 106 GLU A CA 1
ATOM 846 C C . GLU A 1 106 ? -17.058 7.947 8.448 1.00 91.19 106 GLU A C 1
ATOM 848 O O . GLU A 1 106 ? -17.067 8.066 9.674 1.00 91.19 106 GLU A O 1
ATOM 853 N N . GLU A 1 107 ? -17.741 8.783 7.664 1.00 92.94 107 GLU A N 1
ATOM 854 C CA . GLU A 1 107 ? -18.532 9.907 8.167 1.00 92.94 107 GLU A CA 1
ATOM 855 C C . GLU A 1 107 ? -19.709 9.447 9.028 1.00 92.94 107 GLU A C 1
ATOM 857 O O . GLU A 1 107 ? -19.957 10.025 10.092 1.00 92.94 107 GLU A O 1
ATOM 862 N N . ASN A 1 108 ? -20.419 8.399 8.603 1.00 95.44 108 ASN A N 1
ATOM 863 C CA . ASN A 1 108 ? -21.518 7.829 9.373 1.00 95.44 108 ASN A CA 1
ATOM 864 C C . ASN A 1 108 ? -21.025 7.250 10.706 1.00 95.44 108 ASN A C 1
ATOM 866 O O . ASN A 1 108 ? -21.602 7.548 11.757 1.00 95.44 108 ASN A O 1
ATOM 870 N N . CYS A 1 109 ? -19.930 6.485 10.685 1.00 95.25 109 CYS A N 1
ATOM 871 C CA . CYS A 1 109 ? -19.324 5.946 11.897 1.00 95.25 109 CYS A CA 1
ATOM 872 C C . CYS A 1 109 ? -18.884 7.074 12.847 1.00 95.25 109 CYS A C 1
ATOM 874 O O . CYS A 1 109 ? -19.287 7.109 14.014 1.00 95.25 109 CYS A O 1
ATOM 876 N N . LEU A 1 110 ? -18.157 8.074 12.336 1.00 94.44 110 LEU A N 1
ATOM 877 C CA . LEU A 1 110 ? -17.687 9.211 13.128 1.00 94.44 110 LEU A CA 1
ATOM 878 C C . LEU A 1 110 ? -18.832 10.020 13.741 1.00 94.44 110 LEU A C 1
ATOM 880 O O . LEU A 1 110 ? -18.727 10.472 14.883 1.00 94.44 110 LEU A O 1
ATOM 884 N N . LYS A 1 111 ? -19.920 10.235 12.994 1.00 95.88 111 LYS A N 1
ATOM 885 C CA . LYS A 1 111 ? -21.098 10.955 13.490 1.00 95.88 111 LYS A CA 1
ATOM 886 C C . LYS A 1 111 ? -21.683 10.265 14.721 1.00 95.88 111 LYS A C 1
ATOM 888 O O . LYS A 1 111 ? -21.980 10.945 15.702 1.00 95.88 111 LYS A O 1
ATOM 893 N N . ASN A 1 112 ? -21.816 8.941 14.681 1.00 96.44 112 ASN A N 1
ATOM 894 C CA . ASN A 1 112 ? -22.359 8.170 15.797 1.00 96.44 112 ASN A CA 1
ATOM 895 C C . ASN A 1 112 ? -21.392 8.135 16.989 1.00 96.44 112 ASN A C 1
ATOM 897 O O . ASN A 1 112 ? -21.817 8.391 18.111 1.00 96.44 112 ASN A O 1
ATOM 901 N N . LEU A 1 113 ? -20.088 7.951 16.750 1.00 94.50 113 LEU A N 1
ATOM 902 C CA . LEU A 1 113 ? -19.067 8.035 17.804 1.00 94.50 113 LEU A CA 1
ATOM 903 C C . LEU A 1 113 ? -19.090 9.392 18.518 1.00 94.50 113 LEU A C 1
ATOM 905 O O . LEU A 1 113 ? -19.056 9.462 19.745 1.00 94.50 113 LEU A O 1
ATOM 909 N N . ARG A 1 114 ? -19.199 10.487 17.756 1.00 92.62 114 ARG A N 1
ATOM 910 C CA . ARG A 1 114 ? -19.333 11.843 18.306 1.00 92.62 114 ARG A CA 1
ATOM 911 C C . ARG A 1 114 ? -20.606 12.002 19.121 1.00 92.62 114 ARG A C 1
ATOM 913 O O . ARG A 1 114 ? -20.560 12.593 20.193 1.00 92.62 114 ARG A O 1
ATOM 920 N N . GLN A 1 115 ? -21.730 11.501 18.619 1.00 92.31 115 GLN A N 1
ATOM 921 C CA . GLN A 1 115 ? -22.998 11.573 19.333 1.00 92.31 115 GLN A CA 1
ATOM 922 C C . GLN A 1 115 ? -22.916 10.850 20.684 1.00 92.31 115 GLN A C 1
ATOM 924 O O . GLN A 1 115 ? -23.243 11.461 21.701 1.00 92.31 115 GLN A O 1
ATOM 929 N N . ASP A 1 116 ? -22.414 9.615 20.703 1.00 91.75 116 ASP A N 1
ATOM 930 C CA . ASP A 1 116 ? -22.239 8.829 21.928 1.00 91.75 116 ASP A CA 1
ATOM 931 C C . ASP A 1 116 ? -21.267 9.533 22.897 1.00 91.75 116 ASP A C 1
ATOM 933 O O . ASP A 1 116 ? -21.542 9.648 24.094 1.00 91.75 116 ASP A O 1
ATOM 937 N N . PHE A 1 117 ? -20.182 10.116 22.375 1.00 89.56 117 PHE A N 1
ATOM 938 C CA . PHE A 1 117 ? -19.216 10.894 23.156 1.00 89.56 117 PHE A CA 1
ATOM 939 C C . PHE A 1 117 ? -19.816 12.145 23.799 1.00 89.56 117 PHE A C 1
ATOM 941 O O . PHE A 1 117 ? -19.635 12.380 24.994 1.00 89.56 117 PHE A O 1
ATOM 948 N N . TYR A 1 118 ? -20.546 12.961 23.036 1.00 86.75 118 TYR A N 1
ATOM 949 C CA . TYR A 1 118 ? -21.160 14.181 23.562 1.00 86.75 118 TYR A CA 1
ATOM 950 C C . TYR A 1 118 ? -22.272 13.879 24.565 1.00 86.75 118 TYR A C 1
ATOM 952 O O . TYR A 1 118 ? -22.385 14.581 25.571 1.00 86.75 118 TYR A O 1
ATOM 960 N N . GLN A 1 119 ? -23.053 12.820 24.338 1.00 86.94 119 GLN A N 1
ATOM 961 C CA . GLN A 1 119 ? -24.049 12.361 25.303 1.00 86.94 119 GLN A CA 1
ATOM 962 C C . GLN A 1 119 ? -23.382 11.930 26.614 1.00 86.94 119 GLN A C 1
ATOM 964 O O . GLN A 1 119 ? -23.751 12.441 27.672 1.00 86.94 119 GLN A O 1
ATOM 969 N N . ALA A 1 120 ? -22.345 11.091 26.560 1.00 84.69 120 ALA A N 1
ATOM 970 C CA . ALA A 1 120 ? -21.612 10.657 27.749 1.00 84.69 120 ALA A CA 1
ATOM 971 C C . ALA A 1 120 ? -20.966 11.834 28.509 1.00 84.69 120 ALA A C 1
ATOM 973 O O . ALA A 1 120 ? -21.092 11.928 29.732 1.00 84.69 120 ALA A O 1
ATOM 974 N N . ASN A 1 121 ? -20.351 12.780 27.790 1.00 80.56 121 ASN A N 1
ATOM 975 C CA . ASN A 1 121 ? -19.778 13.999 28.375 1.00 80.56 121 ASN A CA 1
ATOM 976 C C . ASN A 1 121 ? -20.825 14.911 29.025 1.00 80.56 121 ASN A C 1
ATOM 978 O O . ASN A 1 121 ? -20.541 15.538 30.038 1.00 80.56 121 ASN A O 1
ATOM 982 N N . SER A 1 122 ? -22.034 15.006 28.465 1.00 79.56 122 SER A N 1
ATOM 983 C CA . SER A 1 122 ? -23.095 15.836 29.053 1.00 79.56 122 SER A CA 1
ATOM 984 C C . SER A 1 122 ? -23.580 15.301 30.408 1.00 79.56 122 SER A C 1
ATOM 986 O O . SER A 1 122 ? -24.001 16.072 31.271 1.00 79.56 122 SER A O 1
ATOM 988 N N . ILE A 1 123 ? -23.484 13.982 30.610 1.00 77.62 123 ILE A N 1
ATOM 989 C CA . ILE A 1 123 ? -23.900 13.291 31.836 1.00 77.62 123 ILE A CA 1
ATOM 990 C C . ILE A 1 123 ? -22.776 13.325 32.877 1.00 77.62 123 ILE A C 1
ATOM 992 O O . ILE A 1 123 ? -23.012 13.582 34.061 1.00 77.62 123 ILE A O 1
ATOM 996 N N . SER A 1 124 ? -21.537 13.090 32.447 1.00 68.06 124 SER A N 1
ATOM 997 C CA . SER A 1 124 ? -20.370 13.120 33.319 1.00 68.06 124 SER A CA 1
ATOM 998 C C . SER A 1 124 ? -19.851 14.549 33.470 1.00 68.06 124 SER A C 1
ATOM 1000 O O . SER A 1 124 ? -19.187 15.093 32.595 1.00 68.06 124 SER A O 1
ATOM 1002 N N . LYS A 1 125 ? -20.064 15.158 34.641 1.00 64.06 125 LYS A N 1
ATOM 1003 C CA . LYS A 1 125 ? -19.514 16.486 34.995 1.00 64.06 125 LYS A CA 1
ATOM 1004 C C . LYS A 1 125 ? -17.968 16.566 34.947 1.00 64.06 125 LYS A C 1
ATOM 1006 O O . LYS A 1 125 ? -17.412 17.644 35.147 1.00 64.06 125 LYS A O 1
ATOM 1011 N N . SER A 1 126 ? -17.273 15.454 34.684 1.00 59.28 126 SER A N 1
ATOM 1012 C CA . SER A 1 126 ? -15.841 15.372 34.382 1.00 59.28 126 SER A CA 1
ATOM 1013 C C . SER A 1 126 ? -15.627 15.065 32.898 1.00 59.28 126 SER A C 1
ATOM 1015 O O . SER A 1 126 ? -16.048 14.016 32.420 1.00 59.28 126 SER A O 1
ATOM 1017 N N . HIS A 1 127 ? -14.903 15.941 32.196 1.00 56.72 127 HIS A N 1
ATOM 1018 C CA . HIS A 1 127 ? -14.495 15.747 30.795 1.00 56.72 127 HIS A CA 1
ATOM 1019 C C . HIS A 1 127 ? -13.226 14.884 30.651 1.00 56.72 127 HIS A C 1
ATOM 1021 O O . HIS A 1 127 ? -12.777 14.601 29.540 1.00 56.72 127 HIS A O 1
ATOM 1027 N N . LYS A 1 128 ? -12.586 14.500 31.764 1.00 60.00 128 LYS A N 1
ATOM 1028 C CA . LYS A 1 128 ? -11.359 13.696 31.741 1.00 60.00 128 LYS A CA 1
ATOM 1029 C C . LYS A 1 128 ? -11.709 12.213 31.828 1.00 60.00 128 LYS A C 1
ATOM 1031 O O . LYS A 1 128 ? -12.284 11.789 32.825 1.00 60.00 128 LYS A O 1
ATOM 1036 N N . GLY A 1 129 ? -11.300 11.453 30.810 1.00 67.50 129 GLY A N 1
ATOM 1037 C CA . GLY A 1 129 ? -11.269 9.986 30.842 1.00 67.50 129 GLY A CA 1
ATOM 1038 C C . GLY A 1 129 ? -12.498 9.263 30.288 1.00 67.50 129 GLY A C 1
ATOM 1039 O O . GLY A 1 129 ? -12.646 8.079 30.551 1.00 67.50 129 GLY A O 1
ATOM 1040 N N . ILE A 1 130 ? -13.384 9.939 29.550 1.00 79.38 130 ILE A N 1
ATOM 1041 C CA . ILE A 1 130 ? -14.510 9.257 28.894 1.00 79.38 130 ILE A CA 1
ATOM 1042 C C . ILE A 1 130 ? -14.022 8.624 27.599 1.00 79.38 130 ILE A C 1
ATOM 1044 O O . ILE A 1 130 ? -13.523 9.323 26.715 1.00 79.38 130 ILE A O 1
ATOM 1048 N N . GLU A 1 131 ? -14.194 7.310 27.514 1.00 87.25 131 GLU A N 1
ATOM 1049 C CA . GLU A 1 131 ? -13.936 6.497 26.332 1.00 87.25 131 GLU A CA 1
ATOM 1050 C C . GLU A 1 131 ? -15.240 5.844 25.876 1.00 87.25 131 GLU A C 1
ATOM 1052 O O . GLU A 1 131 ? -16.048 5.382 26.686 1.00 87.25 131 GLU A O 1
ATOM 1057 N N . ILE A 1 132 ? -15.467 5.844 24.566 1.00 91.69 132 ILE A N 1
ATOM 1058 C CA . ILE A 1 132 ? -16.656 5.271 23.945 1.00 91.69 132 ILE A CA 1
ATOM 1059 C C . ILE A 1 132 ? -16.331 3.882 23.439 1.00 91.69 132 ILE A C 1
ATOM 1061 O O . ILE A 1 132 ? -15.411 3.693 22.649 1.00 91.69 132 ILE A O 1
ATOM 1065 N N . GLN A 1 133 ? -17.128 2.913 23.870 1.00 93.56 133 GLN A N 1
ATOM 1066 C CA . GLN A 1 133 ? -17.027 1.547 23.386 1.00 93.56 133 GLN A CA 1
ATOM 1067 C C . GLN A 1 133 ? -17.492 1.483 21.934 1.00 93.56 133 GLN A C 1
ATOM 1069 O O . GLN A 1 133 ? -18.636 1.824 21.633 1.00 93.56 133 GLN A O 1
ATOM 1074 N N . ALA A 1 134 ? -16.636 1.010 21.033 1.00 93.94 134 ALA A N 1
ATOM 1075 C CA . ALA A 1 134 ? -16.975 0.885 19.616 1.00 93.94 134 ALA A CA 1
ATOM 1076 C C . ALA A 1 134 ? -17.906 -0.311 19.340 1.00 93.94 134 ALA A C 1
ATOM 1078 O O . ALA A 1 134 ? -18.713 -0.293 18.407 1.00 93.94 134 ALA A O 1
ATOM 1079 N N . ARG A 1 135 ? -17.848 -1.347 20.187 1.00 93.25 135 ARG A N 1
ATOM 1080 C CA . ARG A 1 135 ? -18.559 -2.625 20.012 1.00 93.25 135 ARG A CA 1
ATOM 1081 C C . ARG A 1 135 ? -20.068 -2.501 19.737 1.00 93.25 135 ARG A C 1
ATOM 1083 O O . ARG A 1 135 ? -20.559 -3.203 18.851 1.00 93.25 135 ARG A O 1
ATOM 1090 N N . PRO A 1 136 ? -20.842 -1.629 20.416 1.00 94.50 136 PRO A N 1
ATOM 1091 C CA . PRO A 1 136 ? -22.260 -1.446 20.110 1.00 94.50 136 PRO A CA 1
ATOM 1092 C C . PRO A 1 136 ? -22.516 -0.877 18.709 1.00 94.50 136 PRO A C 1
ATOM 1094 O O . PRO A 1 136 ? -23.560 -1.156 18.126 1.00 94.50 136 PRO A O 1
ATOM 1097 N N . LEU A 1 137 ? -21.611 -0.057 18.168 1.00 95.75 137 LEU A N 1
ATOM 1098 C CA . LEU A 1 137 ? -21.725 0.483 16.809 1.00 95.75 137 LEU A CA 1
ATOM 1099 C C . LEU A 1 137 ? -21.340 -0.558 15.759 1.00 95.75 137 LEU A C 1
ATOM 1101 O O . LEU A 1 137 ? -21.970 -0.613 14.707 1.00 95.75 137 LEU A O 1
ATOM 1105 N N . ILE A 1 138 ? -20.380 -1.425 16.078 1.00 93.81 138 ILE A N 1
ATOM 1106 C CA . ILE A 1 138 ? -19.983 -2.542 15.214 1.00 93.81 138 ILE A CA 1
ATOM 1107 C C . ILE A 1 138 ? -21.096 -3.582 15.104 1.00 93.81 138 ILE A C 1
ATOM 1109 O O . ILE A 1 138 ? -21.482 -3.956 14.005 1.00 93.81 138 ILE A O 1
ATOM 1113 N N . ARG A 1 139 ? -21.708 -3.979 16.228 1.00 94.00 139 ARG A N 1
ATOM 1114 C CA . ARG A 1 139 ? -22.851 -4.916 16.231 1.00 94.00 139 ARG A CA 1
ATOM 1115 C C . ARG A 1 139 ? -24.076 -4.406 15.472 1.00 94.00 139 ARG A C 1
ATOM 1117 O O . ARG A 1 139 ? -24.918 -5.203 15.081 1.00 94.00 139 ARG A O 1
ATOM 1124 N N . ARG A 1 140 ? -24.203 -3.085 15.330 1.00 95.50 140 ARG A N 1
ATOM 1125 C CA . ARG A 1 140 ? -25.265 -2.427 14.555 1.00 95.50 140 ARG A CA 1
ATOM 1126 C C . ARG A 1 140 ? -24.863 -2.176 13.100 1.00 95.50 140 ARG A C 1
ATOM 1128 O O . ARG A 1 140 ? -25.616 -1.512 12.399 1.00 95.50 140 ARG A O 1
ATOM 1135 N N . GLU A 1 141 ? -23.682 -2.637 12.684 1.00 94.75 141 GLU A N 1
ATOM 1136 C CA . GLU A 1 141 ? -23.123 -2.440 11.340 1.00 94.75 141 GLU A CA 1
ATOM 1137 C C . GLU A 1 141 ? -22.978 -0.953 10.954 1.00 94.75 141 GLU A C 1
ATOM 1139 O O . GLU A 1 141 ? -22.926 -0.587 9.784 1.00 94.75 141 GLU A O 1
ATOM 1144 N N . ILE A 1 142 ? -22.901 -0.067 11.953 1.00 95.75 142 ILE A N 1
ATOM 1145 C CA . ILE A 1 142 ? -22.690 1.375 11.757 1.00 95.75 142 ILE A CA 1
ATOM 1146 C C . ILE A 1 142 ? -21.203 1.667 11.546 1.00 95.75 142 ILE A C 1
ATOM 1148 O O . ILE A 1 142 ? -20.841 2.555 10.775 1.00 95.75 142 ILE A O 1
ATOM 1152 N N . CYS A 1 143 ? -20.359 0.926 12.259 1.00 95.12 143 CYS A N 1
ATOM 1153 C CA . CYS A 1 143 ? -18.909 0.974 12.167 1.00 95.12 143 CYS A CA 1
ATOM 1154 C C . CYS A 1 143 ? -18.366 -0.432 11.889 1.00 95.12 143 CYS A C 1
ATOM 1156 O O . CYS A 1 143 ? -18.993 -1.436 12.207 1.00 95.12 143 CYS A O 1
ATOM 1158 N N . THR A 1 144 ? -17.151 -0.493 11.370 1.00 93.12 144 THR A N 1
ATOM 1159 C CA . THR A 1 144 ? -16.302 -1.686 11.275 1.00 93.12 144 THR A CA 1
ATOM 1160 C C . THR A 1 144 ? -14.942 -1.390 11.911 1.00 93.12 144 THR A C 1
ATOM 1162 O O . THR A 1 144 ? -14.578 -0.215 12.054 1.00 93.12 144 THR A O 1
ATOM 1165 N N . GLY A 1 145 ? -14.162 -2.426 12.244 1.00 91.75 145 GLY A N 1
ATOM 1166 C CA . GLY A 1 145 ? -12.783 -2.256 12.726 1.00 91.75 145 GLY A CA 1
ATOM 1167 C C . GLY A 1 145 ? -11.946 -1.364 11.796 1.00 91.75 145 GLY A C 1
ATOM 1168 O O . GLY A 1 145 ? -11.325 -0.411 12.259 1.00 91.75 145 GLY A O 1
ATOM 1169 N N . GLY A 1 146 ? -12.055 -1.569 10.477 1.00 91.50 146 GLY A N 1
ATOM 1170 C CA . GLY A 1 146 ? -11.384 -0.743 9.463 1.00 91.50 146 GLY A CA 1
ATOM 1171 C C . GLY A 1 146 ? -11.817 0.732 9.458 1.00 91.50 146 GLY A C 1
ATOM 1172 O O . GLY A 1 146 ? -10.968 1.622 9.372 1.00 91.50 146 GLY A O 1
ATOM 1173 N N . THR A 1 147 ? -13.115 1.030 9.630 1.00 92.94 147 THR A N 1
ATOM 1174 C CA . THR A 1 147 ? -13.576 2.434 9.737 1.00 92.94 147 THR A CA 1
ATOM 1175 C C . THR A 1 147 ? -13.063 3.127 10.992 1.00 92.94 147 THR A C 1
ATOM 1177 O O . THR A 1 147 ? -12.615 4.268 10.916 1.00 92.94 147 THR A O 1
ATOM 1180 N N . ILE A 1 148 ? -13.074 2.441 12.137 1.00 94.00 148 ILE A N 1
ATOM 1181 C CA . ILE A 1 148 ? -12.557 2.981 13.400 1.00 94.00 148 ILE A CA 1
ATOM 1182 C C . ILE A 1 148 ? -11.051 3.218 13.280 1.00 94.00 148 ILE A C 1
ATOM 1184 O O . ILE A 1 148 ? -10.572 4.309 13.587 1.00 94.00 148 ILE A O 1
ATOM 1188 N N . TYR A 1 149 ? -10.317 2.233 12.765 1.00 92.56 149 TYR A N 1
ATOM 1189 C CA . TYR A 1 149 ? -8.882 2.345 12.554 1.00 92.56 149 TYR A CA 1
ATOM 1190 C C . TYR A 1 149 ? -8.525 3.497 11.605 1.00 92.56 149 TYR A C 1
ATOM 1192 O O . TYR A 1 149 ? -7.693 4.337 11.945 1.00 92.56 149 TYR A O 1
ATOM 1200 N N . SER A 1 150 ? -9.190 3.617 10.450 1.00 91.06 150 SER A N 1
ATOM 1201 C CA . SER A 1 150 ? -8.896 4.716 9.522 1.00 91.06 150 SER A CA 1
ATOM 1202 C C . SER A 1 150 ? -9.241 6.083 10.110 1.00 91.06 150 SER A C 1
ATOM 1204 O O . SER A 1 150 ? -8.445 7.009 9.982 1.00 91.06 150 SER A O 1
ATOM 1206 N N . LEU A 1 151 ? -10.362 6.226 10.830 1.00 91.50 151 LEU A N 1
ATOM 1207 C CA . LEU A 1 151 ? -10.682 7.475 11.530 1.00 91.50 151 LEU A CA 1
ATOM 1208 C C . LEU A 1 151 ? -9.586 7.859 12.536 1.00 91.50 151 LEU A C 1
ATOM 1210 O O . LEU A 1 151 ? -9.259 9.044 12.659 1.00 91.50 151 LEU A O 1
ATOM 1214 N N . ALA A 1 152 ? -8.997 6.876 13.222 1.00 91.50 152 ALA A N 1
ATOM 1215 C CA . ALA A 1 152 ? -7.880 7.105 14.131 1.00 91.50 152 ALA A CA 1
ATOM 1216 C C . ALA A 1 152 ? -6.619 7.553 13.377 1.00 91.50 152 ALA A C 1
ATOM 1218 O O . ALA A 1 152 ? -6.001 8.548 13.754 1.00 91.50 152 ALA A O 1
ATOM 1219 N N . MET A 1 153 ? -6.282 6.896 12.263 1.00 88.12 153 MET A N 1
ATOM 1220 C CA . MET A 1 153 ? -5.149 7.272 11.403 1.00 88.12 153 MET A CA 1
ATOM 1221 C C . MET A 1 153 ? -5.316 8.658 10.762 1.00 88.12 153 MET A C 1
ATOM 1223 O O . MET A 1 153 ? -4.339 9.376 10.559 1.00 88.12 153 MET A O 1
ATOM 1227 N N . GLN A 1 154 ? -6.554 9.075 10.497 1.00 87.44 154 GLN A N 1
ATOM 1228 C CA . GLN A 1 154 ? -6.898 10.412 10.004 1.00 87.44 154 GLN A CA 1
ATOM 1229 C C . GLN A 1 154 ? -6.866 11.501 11.094 1.00 87.44 154 GLN A C 1
ATOM 1231 O O . GLN A 1 154 ? -7.125 12.668 10.797 1.00 87.44 154 GLN A O 1
ATOM 1236 N N . GLY A 1 155 ? -6.610 11.159 12.361 1.00 88.75 155 GLY A N 1
ATOM 1237 C CA . GLY A 1 155 ? -6.631 12.133 13.457 1.00 88.75 155 GLY A CA 1
ATOM 1238 C C . GLY A 1 155 ? -8.025 12.610 13.855 1.00 88.75 155 GLY A C 1
ATOM 1239 O O . GLY A 1 155 ? -8.169 13.701 14.407 1.00 88.75 155 GLY A O 1
ATOM 1240 N N . ARG A 1 156 ? -9.069 11.839 13.526 1.00 89.56 156 ARG A N 1
ATOM 1241 C CA . ARG A 1 156 ? -10.475 12.203 13.777 1.00 89.56 156 ARG A CA 1
ATOM 1242 C C . ARG A 1 156 ? -10.994 11.693 15.117 1.00 89.56 156 ARG A C 1
ATOM 1244 O O . ARG A 1 156 ? -11.993 12.239 15.595 1.00 89.56 156 ARG A O 1
ATOM 1251 N N . ILE A 1 157 ? -10.359 10.646 15.640 1.00 92.06 157 ILE A N 1
ATOM 1252 C CA . ILE A 1 157 ? -10.604 10.020 16.940 1.00 92.06 157 ILE A CA 1
ATOM 1253 C C . ILE A 1 157 ? -9.269 9.552 17.530 1.00 92.06 157 ILE A C 1
ATOM 1255 O O . ILE A 1 157 ? -8.329 9.274 16.783 1.00 92.06 157 ILE A O 1
ATOM 1259 N N . SER A 1 158 ? -9.219 9.369 18.845 1.00 92.69 158 SER A N 1
ATOM 1260 C CA . SER A 1 158 ? -8.183 8.576 19.510 1.00 92.69 158 SER A CA 1
ATOM 1261 C C . SER A 1 158 ? -8.685 7.145 19.700 1.00 92.69 158 SER A C 1
ATOM 1263 O O . SER A 1 158 ? -9.848 6.951 20.052 1.00 92.69 158 SER A O 1
ATOM 1265 N N . LEU A 1 159 ? -7.822 6.154 19.494 1.00 92.56 159 LEU A N 1
ATOM 1266 C CA . LEU A 1 159 ? -8.161 4.734 19.541 1.00 92.56 159 LEU A CA 1
ATOM 1267 C C . LEU A 1 159 ? -7.283 3.990 20.545 1.00 92.56 159 LEU A C 1
ATOM 1269 O O . LEU A 1 159 ? -6.058 4.067 20.480 1.00 92.56 159 LEU A O 1
ATOM 1273 N N . THR A 1 160 ? -7.931 3.212 21.401 1.00 92.25 160 THR A N 1
ATOM 1274 C CA . THR A 1 160 ? -7.325 2.140 22.188 1.00 92.25 160 THR A CA 1
ATOM 1275 C C . THR A 1 160 ? -7.922 0.819 21.723 1.00 92.25 160 THR A C 1
ATOM 1277 O O . THR A 1 160 ? -9.135 0.633 21.815 1.00 92.25 160 THR A O 1
ATOM 1280 N N . ALA A 1 161 ? -7.088 -0.092 21.233 1.00 90.38 161 ALA A N 1
ATOM 1281 C CA . ALA A 1 161 ? -7.482 -1.444 20.858 1.00 90.38 161 ALA A CA 1
ATOM 1282 C C . ALA A 1 161 ? -6.488 -2.495 21.380 1.00 90.38 161 ALA A C 1
ATOM 1284 O O . ALA A 1 161 ? -5.450 -2.148 21.951 1.00 90.38 161 ALA A O 1
ATOM 1285 N N . LEU A 1 162 ? -6.824 -3.781 21.219 1.00 89.00 162 LEU A N 1
ATOM 1286 C CA . LEU A 1 162 ? -5.924 -4.887 21.568 1.00 89.00 162 LEU A CA 1
ATOM 1287 C C . LEU A 1 162 ? -4.625 -4.846 20.736 1.00 89.00 162 LEU A C 1
ATOM 1289 O O . LEU A 1 162 ? -4.519 -4.112 19.755 1.00 89.00 162 LEU A O 1
ATOM 1293 N N . ASN A 1 163 ? -3.629 -5.644 21.137 1.00 84.69 163 ASN A N 1
ATOM 1294 C CA . ASN A 1 163 ? -2.342 -5.793 20.439 1.00 84.69 163 ASN A CA 1
ATOM 1295 C C . ASN A 1 163 ? -1.553 -4.477 20.311 1.00 84.69 163 ASN A C 1
ATOM 1297 O O . ASN A 1 163 ? -1.000 -4.154 19.259 1.00 84.69 163 ASN A O 1
ATOM 1301 N N . ASN A 1 164 ? -1.520 -3.720 21.417 1.00 82.75 164 ASN A N 1
ATOM 1302 C CA . ASN A 1 164 ? -0.806 -2.447 21.585 1.00 82.75 164 ASN A CA 1
ATOM 1303 C C . ASN A 1 164 ? -1.227 -1.334 20.611 1.00 82.75 164 ASN A C 1
ATOM 1305 O O . ASN A 1 164 ? -0.519 -0.337 20.457 1.00 82.75 164 ASN A O 1
ATOM 1309 N N . VAL A 1 165 ? -2.391 -1.453 19.970 1.00 85.88 165 VAL A N 1
ATOM 1310 C CA . VAL A 1 165 ? -2.881 -0.426 19.050 1.00 85.88 165 VAL A CA 1
ATOM 1311 C C . VAL A 1 165 ? -3.427 0.763 19.848 1.00 85.88 165 VAL A C 1
ATOM 1313 O O . VAL A 1 165 ? -4.609 0.840 20.183 1.00 85.88 165 VAL A O 1
ATOM 1316 N N . HIS A 1 166 ? -2.539 1.711 20.147 1.00 88.50 166 HIS A N 1
ATOM 1317 C CA . HIS A 1 166 ? -2.840 2.937 20.880 1.00 88.50 166 HIS A CA 1
ATOM 1318 C C . HIS A 1 166 ? -2.509 4.173 20.037 1.00 88.50 166 HIS A C 1
ATOM 1320 O O . HIS A 1 166 ? -1.355 4.589 19.926 1.00 88.50 166 HIS A O 1
ATOM 1326 N N . ILE A 1 167 ? -3.534 4.781 19.445 1.00 88.31 167 ILE A N 1
ATOM 1327 C CA . ILE A 1 167 ? -3.411 5.957 18.582 1.00 88.31 167 ILE A CA 1
ATOM 1328 C C . ILE A 1 167 ? -4.025 7.149 19.314 1.00 88.31 167 ILE A C 1
ATOM 1330 O O . ILE A 1 167 ? -5.245 7.268 19.405 1.00 88.31 167 ILE A O 1
ATOM 1334 N N . PHE A 1 168 ? -3.186 8.049 19.829 1.00 86.00 168 PHE A N 1
ATOM 1335 C CA . PHE A 1 168 ? -3.633 9.223 20.582 1.00 86.00 168 PHE A CA 1
ATOM 1336 C C . PHE A 1 168 ? -3.306 10.528 19.864 1.00 86.00 168 PHE A C 1
ATOM 1338 O O . PHE A 1 168 ? -2.159 10.769 19.478 1.00 86.00 168 PHE A O 1
ATOM 1345 N N . HIS A 1 169 ? -4.287 11.428 19.792 1.00 80.06 169 HIS A N 1
ATOM 1346 C CA . HIS A 1 169 ? -4.093 12.785 19.280 1.00 80.06 169 HIS A CA 1
ATOM 1347 C C . HIS A 1 169 ? -4.189 13.810 20.411 1.00 80.06 169 HIS A C 1
ATOM 1349 O O . HIS A 1 169 ? -4.905 13.640 21.395 1.00 80.06 169 HIS A O 1
ATOM 1355 N N . ARG A 1 170 ? -3.424 14.904 20.307 1.00 64.12 170 ARG A N 1
ATOM 1356 C CA . ARG A 1 170 ? -3.194 15.850 21.423 1.00 64.12 170 ARG A CA 1
ATOM 1357 C C . ARG A 1 170 ? -4.389 16.753 21.768 1.00 64.12 170 ARG A C 1
ATOM 1359 O O . ARG A 1 170 ? -4.258 17.623 22.628 1.00 64.12 170 ARG A O 1
ATOM 1366 N N . TRP A 1 171 ? -5.531 16.612 21.103 1.00 64.69 171 TRP A N 1
ATOM 1367 C CA . TRP A 1 171 ? -6.635 17.562 21.232 1.00 64.69 171 TRP A CA 1
ATOM 1368 C C . TRP A 1 171 ? -7.522 17.236 22.444 1.00 64.69 171 TRP A C 1
ATOM 1370 O O . TRP A 1 171 ? -7.951 16.105 22.645 1.00 64.69 171 TRP A O 1
ATOM 1380 N N . VAL A 1 172 ? -7.826 18.248 23.267 1.00 54.25 172 VAL A N 1
ATOM 1381 C CA . VAL A 1 172 ? -8.563 18.092 24.543 1.00 54.25 172 VAL A CA 1
ATOM 1382 C C . VAL A 1 172 ? -9.970 17.505 24.350 1.00 54.25 172 VAL A C 1
ATOM 1384 O O . VAL A 1 172 ? -10.449 16.777 25.217 1.00 54.25 172 VAL A O 1
ATOM 1387 N N . ASN A 1 173 ? -10.591 17.764 23.196 1.00 61.69 173 ASN A N 1
ATOM 1388 C CA . ASN A 1 173 ? -11.939 17.307 22.843 1.00 61.69 173 ASN A CA 1
ATOM 1389 C C . ASN A 1 173 ? -11.934 16.112 21.881 1.00 61.69 173 ASN A C 1
ATOM 1391 O O . ASN A 1 173 ? -12.924 15.899 21.180 1.00 61.69 173 ASN A O 1
ATOM 1395 N N . ASP A 1 174 ? -10.818 15.389 21.782 1.00 77.31 174 ASP A N 1
ATOM 1396 C CA . ASP A 1 174 ? -10.756 14.247 20.883 1.00 77.31 174 ASP A CA 1
ATOM 1397 C C . ASP A 1 174 ? -11.689 13.129 21.363 1.00 77.31 174 ASP A C 1
ATOM 1399 O O . ASP A 1 174 ? -11.766 12.829 22.561 1.00 77.31 174 ASP A O 1
ATOM 1403 N N . VAL A 1 175 ? -12.428 12.544 20.423 1.00 88.62 175 VAL A N 1
ATOM 1404 C CA . VAL A 1 175 ? -13.336 11.432 20.711 1.00 88.62 175 VAL A CA 1
ATOM 1405 C C . VAL A 1 175 ? -12.461 10.220 20.993 1.00 88.62 175 VAL A C 1
ATOM 1407 O O . VAL A 1 175 ? -11.803 9.714 20.088 1.00 88.62 175 VAL A O 1
ATOM 1410 N N . ARG A 1 176 ? -12.419 9.778 22.250 1.00 91.06 176 ARG A N 1
ATOM 1411 C CA . ARG A 1 176 ? -11.657 8.589 22.644 1.00 91.06 176 ARG A CA 1
ATOM 1412 C C . ARG A 1 176 ? -12.526 7.361 22.468 1.00 91.06 176 ARG A C 1
ATOM 1414 O O . ARG A 1 176 ? -13.646 7.323 22.977 1.00 91.06 176 ARG A O 1
ATOM 1421 N N . VAL A 1 177 ? -12.010 6.381 21.748 1.00 93.00 177 VAL A N 1
ATOM 1422 C CA . VAL A 1 177 ? -12.719 5.161 21.387 1.00 93.00 177 VAL A CA 1
ATOM 1423 C C . VAL A 1 177 ? -11.935 3.966 21.893 1.00 93.00 177 VAL A C 1
ATOM 1425 O O . VAL A 1 177 ? -10.738 3.852 21.638 1.00 93.00 177 VAL A O 1
ATOM 1428 N N . GLN A 1 178 ? -12.631 3.075 22.585 1.00 93.88 178 GLN A N 1
ATOM 1429 C CA . GLN A 1 178 ? -12.118 1.782 23.000 1.00 93.88 178 GLN A CA 1
ATOM 1430 C C . GLN A 1 178 ? -12.701 0.695 22.091 1.00 93.88 178 GLN A C 1
ATOM 1432 O O . GLN A 1 178 ? -13.914 0.634 21.863 1.00 93.88 178 GLN A O 1
ATOM 1437 N N . TYR A 1 179 ? -11.829 -0.148 21.548 1.00 93.06 179 TYR A N 1
ATOM 1438 C CA . TYR A 1 179 ? -12.163 -1.275 20.688 1.00 93.06 179 TYR A CA 1
ATOM 1439 C C . TYR A 1 179 ? -11.515 -2.548 21.248 1.00 93.06 179 TYR A C 1
ATOM 1441 O O . TYR A 1 179 ? -10.368 -2.862 20.956 1.00 93.06 179 TYR A O 1
ATOM 1449 N N 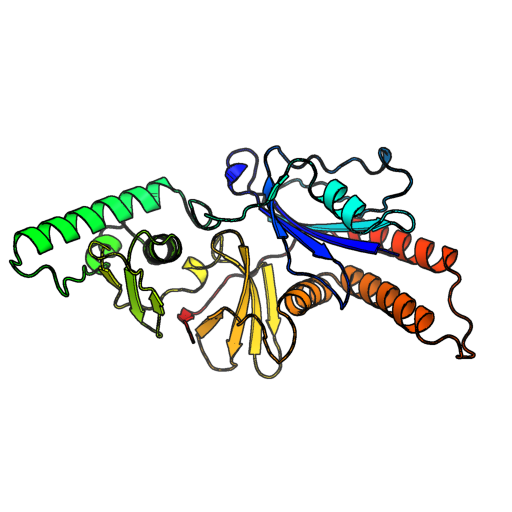. ASP A 1 180 ? -12.264 -3.274 22.077 1.00 88.69 180 ASP A N 1
ATOM 1450 C CA . ASP A 1 180 ? -11.793 -4.454 22.827 1.00 88.69 180 ASP A CA 1
ATOM 1451 C C . ASP A 1 180 ? -11.677 -5.739 21.982 1.00 88.69 180 ASP A C 1
ATOM 1453 O O . ASP A 1 180 ? -11.903 -6.844 22.477 1.00 88.69 180 ASP A O 1
ATOM 1457 N N . GLU A 1 181 ? -11.384 -5.607 20.693 1.00 88.56 181 GLU A N 1
ATOM 1458 C CA . GLU A 1 181 ? -11.249 -6.721 19.756 1.00 88.56 181 GLU A CA 1
ATOM 1459 C C . GLU A 1 181 ? -9.968 -6.535 18.926 1.00 88.56 181 GLU A C 1
ATOM 1461 O O . GLU A 1 181 ? -9.405 -5.439 18.839 1.00 88.56 181 GLU A O 1
ATOM 1466 N N . GLU A 1 182 ? -9.467 -7.626 18.351 1.00 91.44 182 GLU A N 1
ATOM 1467 C CA . GLU A 1 182 ? -8.290 -7.586 17.486 1.00 91.44 182 GLU A CA 1
ATOM 1468 C C . GLU A 1 182 ? -8.662 -6.970 16.132 1.00 91.44 182 GLU A C 1
ATOM 1470 O O . GLU A 1 182 ? -9.772 -7.144 15.619 1.00 91.44 182 GLU A O 1
ATOM 1475 N N . LEU A 1 183 ? -7.737 -6.215 15.542 1.00 93.50 183 LEU A N 1
ATOM 1476 C CA . LEU A 1 183 ? -7.921 -5.677 14.200 1.00 93.50 183 LEU A CA 1
ATOM 1477 C C . LEU A 1 183 ? -7.450 -6.711 13.186 1.00 93.50 183 LEU A C 1
ATOM 1479 O O . LEU A 1 183 ? -6.260 -6.993 13.099 1.00 93.50 183 LEU A O 1
ATOM 1483 N N . GLU A 1 184 ? -8.369 -7.266 12.403 1.00 95.19 184 GLU A N 1
ATOM 1484 C CA . GLU A 1 184 ? -8.012 -8.149 11.292 1.00 95.19 184 GLU A CA 1
ATOM 1485 C C . GLU A 1 184 ? -7.160 -7.390 10.275 1.00 95.19 184 GLU A C 1
ATOM 1487 O O . GLU A 1 184 ? -7.547 -6.304 9.830 1.00 95.19 184 GLU A O 1
ATOM 1492 N N . MET A 1 185 ? -6.045 -7.976 9.838 1.00 95.62 185 MET A N 1
ATOM 1493 C CA . MET A 1 185 ? -5.144 -7.338 8.877 1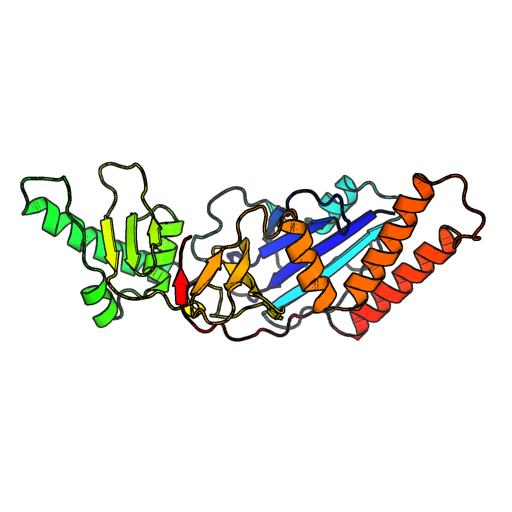.00 95.62 185 MET A CA 1
ATOM 1494 C C . MET A 1 185 ? -5.857 -7.015 7.553 1.00 95.62 185 MET A C 1
ATOM 1496 O O . MET A 1 185 ? -5.604 -5.980 6.935 1.00 95.62 185 MET A O 1
ATOM 1500 N N . ALA A 1 186 ? -6.832 -7.840 7.159 1.00 95.00 186 ALA A N 1
ATOM 1501 C CA . ALA A 1 186 ? -7.691 -7.598 6.000 1.00 95.00 186 ALA A CA 1
ATOM 1502 C C . ALA A 1 186 ? -8.519 -6.300 6.093 1.00 95.00 186 ALA A C 1
ATOM 1504 O O . ALA A 1 186 ? -8.885 -5.726 5.071 1.00 95.00 186 ALA A O 1
ATOM 1505 N N . SER A 1 187 ? -8.806 -5.809 7.299 1.00 91.94 187 SER A N 1
ATOM 1506 C CA . SER A 1 187 ? -9.506 -4.533 7.493 1.00 91.94 187 SER A CA 1
ATOM 1507 C C . SER A 1 187 ? -8.572 -3.318 7.423 1.00 91.94 187 SER A C 1
ATOM 1509 O O . SER A 1 187 ? -9.034 -2.191 7.234 1.00 91.94 187 SER A O 1
ATOM 1511 N N . ILE A 1 188 ? -7.263 -3.553 7.548 1.00 92.62 188 ILE A N 1
ATOM 1512 C CA . ILE A 1 188 ? -6.224 -2.525 7.607 1.00 92.62 188 ILE A CA 1
ATOM 1513 C C . ILE A 1 188 ? -5.717 -2.169 6.212 1.00 92.62 188 ILE A C 1
ATOM 1515 O O . ILE A 1 188 ? -5.600 -0.987 5.896 1.00 92.62 188 ILE A O 1
ATOM 1519 N N . VAL A 1 189 ? -5.455 -3.166 5.363 1.00 93.69 189 VAL A N 1
ATOM 1520 C CA . VAL A 1 189 ? -4.903 -2.966 4.010 1.00 93.69 189 VAL A CA 1
ATOM 1521 C C . VAL A 1 189 ? -5.976 -2.915 2.932 1.00 93.69 189 VAL A C 1
ATOM 1523 O O . VAL A 1 189 ? -7.037 -3.526 3.064 1.00 93.69 189 VAL A O 1
ATOM 1526 N N . LEU A 1 190 ? -5.735 -2.164 1.859 1.00 92.00 190 LEU A N 1
ATOM 1527 C CA . LEU A 1 190 ? -6.725 -1.903 0.815 1.00 92.00 190 LEU A CA 1
ATOM 1528 C C . LEU A 1 190 ? -7.247 -3.207 0.204 1.00 92.00 190 LEU A C 1
ATOM 1530 O O . LEU A 1 190 ? -6.473 -4.054 -0.244 1.00 92.00 190 LEU A O 1
ATOM 1534 N N . GLY A 1 191 ? -8.573 -3.351 0.173 1.00 90.56 191 GLY A N 1
ATOM 1535 C CA . GLY A 1 191 ? -9.233 -4.545 -0.360 1.00 90.56 191 GLY A CA 1
ATOM 1536 C C . GLY A 1 191 ? -8.915 -5.830 0.412 1.00 90.56 191 GLY A C 1
ATOM 1537 O O . GLY A 1 191 ? -9.167 -6.915 -0.103 1.00 90.56 191 GLY A O 1
ATOM 1538 N N . GLY A 1 192 ? -8.332 -5.726 1.610 1.00 93.75 192 GLY A N 1
ATOM 1539 C CA . GLY A 1 192 ? -7.897 -6.862 2.413 1.00 93.75 192 GLY A CA 1
ATOM 1540 C C . GLY A 1 192 ? -6.793 -7.691 1.774 1.00 93.75 192 GLY A C 1
ATOM 1541 O O . GLY A 1 192 ? -6.726 -8.895 2.006 1.00 93.75 192 GLY A O 1
ATOM 1542 N N . GLN A 1 193 ? -5.944 -7.074 0.949 1.00 95.56 193 GLN A N 1
ATOM 1543 C CA . GLN A 1 193 ? -4.955 -7.788 0.153 1.00 95.56 193 GLN A CA 1
ATOM 1544 C C . GLN A 1 193 ? -3.558 -7.169 0.214 1.00 95.56 193 GLN A C 1
ATOM 1546 O O . GLN A 1 193 ? -3.370 -5.960 0.073 1.00 95.56 193 GLN A O 1
ATOM 1551 N N . PHE A 1 194 ? -2.558 -8.040 0.320 1.00 97.12 194 PHE A N 1
ATOM 1552 C CA . PHE A 1 194 ? -1.174 -7.725 -0.006 1.00 97.12 194 PHE A CA 1
ATOM 1553 C C . PHE A 1 194 ? -0.971 -7.761 -1.523 1.00 97.12 194 PHE A C 1
ATOM 1555 O O . PHE A 1 194 ? -1.541 -8.589 -2.231 1.00 97.12 194 PHE A O 1
ATOM 1562 N N . LEU A 1 195 ? -0.112 -6.886 -2.036 1.00 96.38 195 LEU A N 1
ATOM 1563 C CA . LEU A 1 195 ? 0.379 -6.942 -3.413 1.00 96.38 195 LEU A CA 1
ATOM 1564 C C . LEU A 1 195 ? 1.320 -8.127 -3.623 1.00 96.38 195 LEU A C 1
ATOM 1566 O O . LEU A 1 195 ? 1.317 -8.745 -4.681 1.00 96.38 195 LEU A O 1
ATOM 1570 N N . THR A 1 196 ? 2.144 -8.414 -2.619 1.00 95.25 196 THR A N 1
ATOM 1571 C CA . THR A 1 196 ? 3.042 -9.566 -2.584 1.00 95.25 196 THR A CA 1
ATOM 1572 C C . THR A 1 196 ? 3.426 -9.861 -1.137 1.00 95.25 196 THR A C 1
ATOM 1574 O O . THR A 1 196 ? 3.462 -8.948 -0.308 1.00 95.25 196 THR A O 1
ATOM 1577 N N . VAL A 1 197 ? 3.720 -11.127 -0.844 1.00 93.75 197 VAL A N 1
ATOM 1578 C CA . VAL A 1 197 ? 4.261 -11.573 0.444 1.00 93.75 197 VAL A CA 1
ATOM 1579 C C . VAL A 1 197 ? 5.505 -12.403 0.173 1.00 93.75 197 VAL A C 1
ATOM 1581 O O . VAL A 1 197 ? 5.450 -13.410 -0.532 1.00 93.75 197 VAL A O 1
ATOM 1584 N N . GLN A 1 198 ? 6.627 -11.990 0.748 1.00 91.56 198 GLN A N 1
ATOM 1585 C CA . GLN A 1 198 ? 7.870 -12.738 0.724 1.00 91.56 198 GLN A CA 1
ATOM 1586 C C . GLN A 1 198 ? 8.074 -13.427 2.066 1.00 91.56 198 GLN A C 1
ATOM 1588 O O . GLN A 1 198 ? 8.178 -12.774 3.102 1.00 91.56 198 GLN A O 1
ATOM 1593 N N . ARG A 1 199 ? 8.187 -14.753 2.036 1.00 90.38 199 ARG A N 1
ATOM 1594 C CA . ARG A 1 199 ? 8.517 -15.542 3.222 1.00 90.38 199 ARG A CA 1
ATOM 1595 C C . ARG A 1 199 ? 10.020 -15.722 3.334 1.00 90.38 199 ARG A C 1
ATOM 1597 O O . ARG A 1 199 ? 10.691 -16.066 2.360 1.00 90.38 199 ARG A O 1
ATOM 1604 N N . THR A 1 200 ? 10.546 -15.499 4.526 1.00 85.38 200 THR A N 1
ATOM 1605 C CA . THR A 1 200 ? 11.946 -15.741 4.879 1.00 85.38 200 THR A CA 1
ATOM 1606 C C . THR A 1 200 ? 12.019 -16.741 6.030 1.00 85.38 200 THR A C 1
ATOM 1608 O O . THR A 1 200 ? 10.995 -17.139 6.576 1.00 85.38 200 THR A O 1
ATOM 1611 N N . LEU A 1 201 ? 13.232 -17.143 6.422 1.00 83.00 201 LEU A N 1
ATOM 1612 C CA . LEU A 1 201 ? 13.425 -18.071 7.544 1.00 83.00 201 LEU A CA 1
ATOM 1613 C C . LEU A 1 201 ? 12.859 -17.554 8.877 1.00 83.00 201 LEU A C 1
ATOM 1615 O O . LEU A 1 201 ? 12.527 -18.362 9.737 1.00 83.00 201 LEU A O 1
ATOM 1619 N N . TYR A 1 202 ? 12.775 -16.232 9.051 1.00 84.56 202 TYR A N 1
ATOM 1620 C CA . TYR A 1 202 ? 12.425 -15.602 10.329 1.00 84.56 202 TYR A CA 1
ATOM 1621 C C . TYR A 1 202 ? 11.152 -14.769 10.277 1.00 84.56 202 TYR A C 1
ATOM 1623 O O . TYR A 1 202 ? 10.495 -14.606 11.299 1.00 84.56 202 TYR A O 1
ATOM 1631 N N . ASP A 1 203 ? 10.783 -14.272 9.098 1.00 89.38 203 ASP A N 1
ATOM 1632 C CA . ASP A 1 203 ? 9.657 -13.359 8.943 1.00 89.38 203 ASP A CA 1
ATOM 1633 C C . ASP A 1 203 ? 8.951 -13.548 7.603 1.00 89.38 203 ASP A C 1
ATOM 1635 O O . ASP A 1 203 ? 9.590 -13.868 6.595 1.00 89.38 203 ASP A O 1
ATOM 1639 N N . ASP A 1 204 ? 7.662 -13.246 7.591 1.00 92.00 204 ASP A N 1
ATOM 1640 C CA . ASP A 1 204 ? 6.896 -12.924 6.398 1.00 92.00 204 ASP A CA 1
ATOM 1641 C C . ASP A 1 204 ? 6.888 -11.397 6.217 1.00 92.00 204 ASP A C 1
ATOM 1643 O O . ASP A 1 204 ? 6.653 -10.642 7.161 1.00 92.00 204 ASP A O 1
ATOM 1647 N N . ILE A 1 205 ? 7.165 -10.933 4.998 1.00 92.62 205 ILE A N 1
ATOM 1648 C CA . ILE A 1 205 ? 7.227 -9.512 4.642 1.00 92.62 205 ILE A CA 1
ATOM 1649 C C . ILE A 1 205 ? 6.194 -9.250 3.549 1.00 92.62 205 ILE A C 1
ATOM 1651 O O . ILE A 1 205 ? 6.314 -9.760 2.435 1.00 92.62 205 ILE A O 1
ATOM 1655 N N . GLY A 1 206 ? 5.170 -8.468 3.869 1.00 93.75 206 GLY A N 1
ATOM 1656 C CA . GLY A 1 206 ? 4.077 -8.108 2.976 1.00 93.75 206 GLY A CA 1
ATOM 1657 C C . GLY A 1 206 ? 4.199 -6.673 2.474 1.00 93.75 206 GLY A C 1
ATOM 1658 O O . GLY A 1 206 ? 4.510 -5.766 3.240 1.00 93.75 206 GLY A O 1
ATOM 1659 N N . LEU A 1 207 ? 3.910 -6.455 1.192 1.00 95.44 207 LEU A N 1
ATOM 1660 C CA . LEU A 1 207 ? 3.743 -5.124 0.604 1.00 95.44 207 LEU A CA 1
ATOM 1661 C C . LEU A 1 207 ? 2.256 -4.875 0.367 1.00 95.44 207 LEU A C 1
ATOM 1663 O O . LEU A 1 207 ? 1.619 -5.690 -0.299 1.00 95.44 207 LEU A O 1
ATOM 1667 N N . ALA A 1 208 ? 1.699 -3.768 0.848 1.00 95.50 208 ALA A N 1
ATOM 1668 C CA . ALA A 1 208 ? 0.290 -3.448 0.622 1.00 95.50 208 ALA A CA 1
ATOM 1669 C C . ALA A 1 208 ? 0.029 -1.949 0.499 1.00 95.50 208 ALA A C 1
ATOM 1671 O O . ALA A 1 208 ? 0.799 -1.115 0.971 1.00 95.50 208 ALA A O 1
ATOM 1672 N N . TRP A 1 209 ? -1.106 -1.616 -0.113 1.00 93.69 209 TRP A N 1
ATOM 1673 C CA . TRP A 1 209 ? -1.674 -0.281 0.001 1.00 93.69 209 TRP A CA 1
ATOM 1674 C C . TRP A 1 209 ? -2.346 -0.128 1.363 1.00 93.69 209 TRP A C 1
ATOM 1676 O O . TRP A 1 209 ? -3.195 -0.938 1.727 1.00 93.69 209 TRP A O 1
ATOM 1686 N N . HIS A 1 210 ? -1.989 0.916 2.097 1.00 91.50 210 HIS A N 1
ATOM 1687 C CA . HIS A 1 210 ? -2.462 1.178 3.448 1.00 91.50 210 HIS A CA 1
ATOM 1688 C C . HIS A 1 210 ? -2.578 2.689 3.660 1.00 91.50 210 HIS A C 1
ATOM 1690 O O . HIS A 1 210 ? -1.632 3.437 3.421 1.00 91.50 210 HIS A O 1
ATOM 1696 N N . GLN A 1 211 ? -3.774 3.161 4.029 1.00 86.81 211 GLN A N 1
ATOM 1697 C CA . GLN A 1 211 ? -4.052 4.585 4.301 1.00 86.81 211 GLN A CA 1
ATOM 1698 C C . GLN A 1 211 ? -3.508 5.556 3.225 1.00 86.81 211 GLN A C 1
ATOM 1700 O O . GLN A 1 211 ? -3.063 6.663 3.523 1.00 86.81 211 GLN A O 1
ATOM 1705 N N . GLY A 1 212 ? -3.534 5.146 1.957 1.00 86.19 212 GLY A N 1
ATOM 1706 C CA . GLY A 1 212 ? -3.117 5.943 0.803 1.00 86.19 212 GLY A CA 1
ATOM 1707 C C . GLY A 1 212 ? -1.643 5.840 0.435 1.00 86.19 212 GLY A C 1
ATOM 1708 O O . GLY A 1 212 ? -1.252 6.448 -0.562 1.00 86.19 212 GLY A O 1
ATOM 1709 N N . ASN A 1 213 ? -0.856 5.082 1.195 1.00 88.06 213 ASN A N 1
ATOM 1710 C CA . ASN A 1 213 ? 0.557 4.834 0.957 1.00 88.06 213 ASN A CA 1
ATOM 1711 C C . ASN A 1 213 ? 0.823 3.371 0.628 1.00 88.06 213 ASN A C 1
ATOM 1713 O O . ASN A 1 213 ? -0.016 2.496 0.831 1.00 88.06 213 ASN A O 1
ATOM 1717 N N . LEU A 1 214 ? 2.008 3.136 0.076 1.00 89.56 214 LEU A N 1
ATOM 1718 C CA . LEU A 1 214 ? 2.539 1.803 -0.114 1.00 89.56 214 LEU A CA 1
ATOM 1719 C C . LEU A 1 214 ? 3.430 1.479 1.086 1.00 89.56 214 LEU A C 1
ATOM 1721 O O . LEU A 1 214 ? 4.502 2.071 1.239 1.00 89.56 214 LEU A O 1
ATOM 1725 N N . ASP A 1 215 ? 2.964 0.561 1.923 1.00 90.25 215 ASP A N 1
ATOM 1726 C CA . ASP A 1 215 ? 3.576 0.252 3.208 1.00 90.25 215 ASP A CA 1
ATOM 1727 C C . ASP A 1 215 ? 4.022 -1.210 3.272 1.00 90.25 215 ASP A C 1
ATOM 1729 O O . ASP A 1 215 ? 3.498 -2.091 2.579 1.00 90.25 215 ASP A O 1
ATOM 1733 N N . ILE A 1 216 ? 5.039 -1.444 4.099 1.00 91.62 216 ILE A N 1
ATOM 1734 C CA . ILE A 1 216 ? 5.599 -2.768 4.355 1.00 91.62 216 ILE A CA 1
ATOM 1735 C C . ILE A 1 216 ? 5.110 -3.231 5.714 1.00 91.62 216 ILE A C 1
ATOM 1737 O O . ILE A 1 216 ? 5.231 -2.508 6.702 1.00 91.62 216 ILE A O 1
ATOM 1741 N N . PHE A 1 217 ? 4.642 -4.468 5.759 1.00 92.94 217 PHE A N 1
ATOM 1742 C CA . PHE A 1 217 ? 4.261 -5.151 6.979 1.00 92.94 217 PHE A CA 1
ATOM 1743 C C . PHE A 1 217 ? 5.168 -6.350 7.197 1.00 92.94 217 PHE A C 1
ATOM 1745 O O . PHE A 1 217 ? 5.513 -7.059 6.253 1.00 92.94 217 PHE A O 1
ATOM 1752 N N . GLN A 1 218 ? 5.549 -6.578 8.443 1.00 92.50 218 GLN A N 1
ATOM 1753 C CA . GLN A 1 218 ? 6.374 -7.700 8.851 1.00 92.50 218 GLN A CA 1
ATOM 1754 C C . GLN A 1 218 ? 5.615 -8.524 9.882 1.00 92.50 218 GLN A C 1
ATOM 1756 O O . GLN A 1 218 ? 5.032 -7.981 10.819 1.00 92.50 218 GLN A O 1
ATOM 1761 N N . LYS A 1 219 ? 5.646 -9.839 9.710 1.00 92.19 219 LYS A N 1
ATOM 1762 C CA . LYS A 1 219 ? 5.118 -10.805 10.663 1.00 92.19 219 LYS A CA 1
ATOM 1763 C C . LYS A 1 219 ? 6.218 -11.794 10.999 1.00 92.19 219 LYS A C 1
ATOM 1765 O O . LYS A 1 219 ? 6.760 -12.439 10.103 1.00 92.19 219 LYS A O 1
ATOM 1770 N N . GLN A 1 220 ? 6.564 -11.896 12.275 1.00 88.31 220 GLN A N 1
ATOM 1771 C CA . GLN A 1 220 ? 7.529 -12.891 12.731 1.00 88.31 220 GLN A CA 1
ATOM 1772 C C . GLN A 1 220 ? 6.960 -14.297 12.534 1.00 88.31 220 GLN A C 1
ATOM 1774 O O . GLN A 1 220 ? 5.753 -14.519 12.634 1.00 88.31 220 GLN A O 1
ATOM 1779 N N . GLN A 1 221 ? 7.827 -15.267 12.251 1.00 81.12 221 GLN A N 1
ATOM 1780 C CA . GLN A 1 221 ? 7.400 -16.663 12.206 1.00 81.12 221 GLN A CA 1
ATOM 1781 C C . GLN A 1 221 ? 6.759 -17.059 13.544 1.00 81.12 221 GLN A C 1
ATOM 1783 O O . GLN A 1 221 ? 7.238 -16.678 14.612 1.00 81.12 221 GLN A O 1
ATOM 1788 N N . PHE A 1 222 ? 5.684 -17.847 13.466 1.00 83.12 222 PHE A N 1
ATOM 1789 C CA . PHE A 1 222 ? 4.900 -18.328 14.612 1.00 83.12 222 PHE A CA 1
ATOM 1790 C C . PHE A 1 222 ? 4.126 -17.256 15.397 1.00 83.12 222 PHE A C 1
ATOM 1792 O O . PHE A 1 222 ? 3.607 -17.565 16.469 1.00 83.12 222 PHE A O 1
ATOM 1799 N N . THR A 1 223 ? 4.017 -16.029 14.879 1.00 88.75 223 THR A N 1
ATOM 1800 C CA . THR A 1 223 ? 3.044 -15.046 15.370 1.00 88.75 223 THR A CA 1
ATOM 1801 C C . THR A 1 223 ? 1.910 -14.871 14.366 1.00 88.75 223 THR A C 1
ATOM 1803 O O . THR A 1 223 ? 2.091 -15.051 13.159 1.00 88.75 223 THR A O 1
ATOM 1806 N N . ASP A 1 224 ? 0.752 -14.457 14.874 1.00 92.19 224 ASP A N 1
ATOM 1807 C CA . ASP A 1 224 ? -0.426 -14.115 14.069 1.00 92.19 224 ASP A CA 1
ATOM 1808 C C . ASP A 1 224 ? -0.578 -12.585 13.946 1.00 92.19 224 ASP A C 1
ATOM 1810 O O . ASP A 1 224 ? -1.676 -12.065 13.756 1.00 92.19 224 ASP A O 1
ATOM 1814 N N . PHE A 1 225 ? 0.533 -11.845 14.077 1.00 92.62 225 PHE A N 1
ATOM 1815 C CA . PHE A 1 225 ? 0.534 -10.382 14.126 1.00 92.62 225 PHE A CA 1
ATOM 1816 C C . PHE A 1 225 ? 1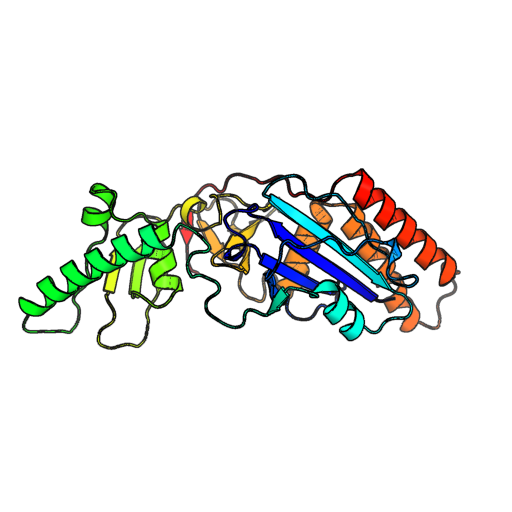.434 -9.764 13.063 1.00 92.62 225 PHE A C 1
ATOM 1818 O O . PHE A 1 225 ? 2.660 -9.886 13.103 1.00 92.62 225 PHE A O 1
ATOM 1825 N N . TRP A 1 226 ? 0.807 -9.038 12.146 1.00 94.62 226 TRP A N 1
ATOM 1826 C CA . TRP A 1 226 ? 1.465 -8.121 11.233 1.00 94.62 226 TRP A CA 1
ATOM 1827 C C . TRP A 1 226 ? 1.705 -6.786 11.925 1.00 94.62 226 TRP A C 1
ATOM 1829 O O . TRP A 1 226 ? 0.785 -6.179 12.470 1.00 94.62 226 TRP A O 1
ATOM 1839 N N . MET A 1 227 ? 2.935 -6.301 11.845 1.00 91.69 227 MET A N 1
ATOM 1840 C CA . MET A 1 227 ? 3.317 -4.971 12.300 1.00 91.69 227 MET A CA 1
ATOM 1841 C C . MET A 1 227 ? 3.773 -4.154 11.103 1.00 91.69 227 MET A C 1
ATOM 1843 O O . MET A 1 227 ? 4.442 -4.679 10.210 1.00 91.69 227 MET A O 1
ATOM 1847 N N . GLU A 1 228 ? 3.430 -2.868 11.070 1.00 88.44 228 GLU A N 1
ATOM 1848 C CA . GLU A 1 228 ? 4.041 -1.976 10.090 1.00 88.44 228 GLU A CA 1
ATOM 1849 C C . GLU A 1 228 ? 5.552 -1.934 10.348 1.00 88.44 228 GLU A C 1
ATOM 1851 O O . GLU A 1 228 ? 6.007 -1.679 11.465 1.00 88.44 228 GLU A O 1
ATOM 1856 N N . SER A 1 229 ? 6.338 -2.226 9.315 1.00 82.25 229 SER A N 1
ATOM 1857 C CA . SER A 1 229 ? 7.790 -2.175 9.408 1.00 82.25 229 SER A CA 1
ATOM 1858 C C . SER A 1 229 ? 8.238 -0.742 9.686 1.00 82.25 229 SER A C 1
ATOM 1860 O O . SER A 1 229 ? 7.871 0.180 8.951 1.00 82.25 229 SER A O 1
ATOM 1862 N N . ASP A 1 230 ? 9.123 -0.567 10.671 1.00 66.56 230 ASP A N 1
ATOM 1863 C CA . ASP A 1 230 ? 9.803 0.710 10.899 1.00 66.56 230 ASP A CA 1
ATOM 1864 C C . ASP A 1 230 ? 10.573 1.152 9.634 1.00 66.56 230 ASP A C 1
ATOM 1866 O O . ASP A 1 230 ? 10.867 0.362 8.727 1.00 66.56 230 ASP A O 1
ATOM 1870 N N . LYS A 1 231 ? 10.937 2.437 9.577 1.00 56.34 231 LYS A N 1
ATOM 1871 C CA . LYS A 1 231 ? 11.723 3.076 8.510 1.00 56.34 231 LYS A CA 1
ATOM 1872 C C . LYS A 1 231 ? 13.044 2.353 8.218 1.00 56.34 231 LYS A C 1
ATOM 1874 O O . LYS A 1 231 ? 13.598 2.534 7.130 1.00 56.34 231 LYS A O 1
ATOM 1879 N N . MET A 1 232 ? 13.526 1.550 9.168 1.00 50.94 232 MET A N 1
ATOM 1880 C CA . MET A 1 232 ? 14.669 0.652 9.038 1.00 50.94 232 MET A CA 1
ATOM 1881 C C . MET A 1 232 ? 14.291 -0.783 9.436 1.00 50.94 232 MET A C 1
ATOM 1883 O O . MET A 1 232 ? 14.538 -1.202 10.565 1.00 50.94 232 MET A O 1
ATOM 1887 N N . ALA A 1 233 ? 13.742 -1.579 8.516 1.00 52.62 233 ALA A N 1
ATOM 1888 C CA . ALA A 1 233 ? 13.667 -3.025 8.738 1.00 52.62 233 ALA A CA 1
ATOM 1889 C C . ALA A 1 233 ? 15.027 -3.666 8.447 1.00 52.62 233 ALA A C 1
ATOM 1891 O O . ALA A 1 233 ? 15.612 -3.467 7.380 1.00 52.62 233 ALA A O 1
ATOM 1892 N N . ARG A 1 234 ? 15.537 -4.450 9.407 1.00 56.69 234 ARG A N 1
ATOM 1893 C CA . ARG A 1 234 ? 16.793 -5.220 9.288 1.00 56.69 234 ARG A CA 1
ATOM 1894 C C . ARG A 1 234 ? 18.014 -4.381 8.862 1.00 56.69 234 ARG A C 1
ATOM 1896 O O . ARG A 1 234 ? 18.902 -4.885 8.182 1.00 56.69 234 ARG A O 1
ATOM 1903 N N . GLY A 1 235 ? 18.063 -3.103 9.249 1.00 54.75 235 GLY A N 1
ATOM 1904 C CA . GLY A 1 235 ? 19.180 -2.202 8.933 1.00 54.75 235 GLY A CA 1
ATOM 1905 C C . GLY A 1 235 ? 19.197 -1.652 7.501 1.00 54.75 235 GLY A C 1
ATOM 1906 O O . GLY A 1 235 ? 20.152 -0.965 7.145 1.00 54.75 235 GLY A O 1
ATOM 1907 N N . TYR A 1 236 ? 18.155 -1.903 6.699 1.00 59.34 236 TYR A N 1
ATOM 1908 C CA . TYR A 1 236 ? 18.008 -1.346 5.352 1.00 59.34 236 TYR A CA 1
ATOM 1909 C C . TYR A 1 236 ? 16.970 -0.217 5.326 1.00 59.34 236 TYR A C 1
ATOM 1911 O O . TYR A 1 236 ? 15.933 -0.321 5.987 1.00 59.34 236 TYR A O 1
ATOM 1919 N N . PRO A 1 237 ? 17.192 0.856 4.543 1.00 64.31 237 PRO A N 1
ATOM 1920 C CA . PRO A 1 237 ? 16.146 1.840 4.290 1.00 64.31 237 PRO A CA 1
ATOM 1921 C C . PRO A 1 237 ? 14.902 1.178 3.673 1.00 64.31 237 PRO A C 1
ATOM 1923 O O . PRO A 1 237 ? 15.015 0.444 2.690 1.00 64.31 237 PRO A O 1
ATOM 1926 N N . ARG A 1 238 ? 13.710 1.482 4.212 1.00 66.94 238 ARG A N 1
ATOM 1927 C CA . ARG A 1 238 ? 12.380 0.979 3.783 1.00 66.94 238 ARG A CA 1
ATOM 1928 C C . ARG A 1 238 ? 12.185 0.893 2.261 1.00 66.94 238 ARG A C 1
ATOM 1930 O O . ARG A 1 238 ? 11.540 -0.022 1.763 1.00 66.94 238 ARG A O 1
ATOM 1937 N N . ASN A 1 239 ? 12.752 1.834 1.513 1.00 68.75 239 ASN A N 1
ATOM 1938 C CA . ASN A 1 239 ? 12.579 1.939 0.061 1.00 68.75 239 ASN A CA 1
ATOM 1939 C C . ASN A 1 239 ? 13.262 0.789 -0.680 1.00 68.75 239 ASN A C 1
ATOM 1941 O O . ASN A 1 239 ? 12.725 0.318 -1.678 1.00 68.75 239 ASN A O 1
ATOM 1945 N N . HIS A 1 240 ? 14.405 0.315 -0.175 1.00 77.81 240 HIS A N 1
ATOM 1946 C CA . HIS A 1 240 ? 15.075 -0.855 -0.741 1.00 77.81 240 HIS A CA 1
ATOM 1947 C C . HIS A 1 240 ? 14.200 -2.084 -0.601 1.00 77.81 240 HIS A C 1
ATOM 1949 O O . HIS A 1 240 ? 14.022 -2.800 -1.572 1.00 77.81 240 HIS A O 1
ATOM 1955 N N . LEU A 1 241 ? 13.544 -2.253 0.546 1.00 84.50 241 LEU A N 1
ATOM 1956 C CA . LEU A 1 241 ? 12.652 -3.386 0.754 1.00 84.50 241 LEU A CA 1
ATOM 1957 C C . LEU A 1 241 ? 11.452 -3.368 -0.200 1.00 84.50 241 LEU A C 1
ATOM 1959 O O . LEU A 1 241 ? 11.070 -4.423 -0.694 1.00 84.50 241 LEU A O 1
ATOM 1963 N N . ILE A 1 242 ? 10.880 -2.198 -0.524 1.00 89.12 242 ILE A N 1
ATOM 1964 C CA . ILE A 1 242 ? 9.819 -2.123 -1.546 1.00 89.12 242 ILE A CA 1
ATOM 1965 C C . ILE A 1 242 ? 10.362 -2.593 -2.897 1.00 89.12 242 ILE A C 1
ATOM 1967 O O . ILE A 1 242 ? 9.733 -3.418 -3.559 1.00 89.12 242 ILE A O 1
ATOM 1971 N N . ILE A 1 243 ? 11.523 -2.076 -3.304 1.00 88.69 243 ILE A N 1
ATOM 1972 C CA . ILE A 1 243 ? 12.154 -2.433 -4.575 1.00 88.69 243 ILE A CA 1
ATOM 1973 C C . ILE A 1 243 ? 12.500 -3.929 -4.608 1.00 88.69 243 ILE A C 1
ATOM 1975 O O . ILE A 1 243 ? 12.212 -4.579 -5.607 1.00 88.69 243 ILE A O 1
ATOM 1979 N N . ASP A 1 244 ? 13.033 -4.492 -3.526 1.00 88.00 244 ASP A N 1
ATOM 1980 C CA . ASP A 1 244 ? 13.384 -5.908 -3.413 1.00 88.00 244 ASP A CA 1
ATOM 1981 C C . ASP A 1 244 ? 12.144 -6.801 -3.512 1.00 88.00 244 ASP A C 1
ATOM 1983 O O . ASP A 1 244 ? 12.141 -7.783 -4.251 1.00 88.00 244 ASP A O 1
ATOM 1987 N N . LEU A 1 245 ? 11.053 -6.438 -2.830 1.00 91.25 245 LEU A N 1
ATOM 1988 C CA . LEU A 1 245 ? 9.773 -7.145 -2.930 1.00 91.25 245 LEU A CA 1
ATOM 1989 C C . LEU A 1 245 ? 9.230 -7.105 -4.365 1.00 91.25 245 LEU A C 1
ATOM 1991 O O . LEU A 1 245 ? 8.756 -8.123 -4.876 1.00 91.25 245 LEU A O 1
ATOM 1995 N N . VAL A 1 246 ? 9.336 -5.954 -5.039 1.00 93.00 246 VAL A N 1
ATOM 1996 C CA . VAL A 1 246 ? 8.957 -5.804 -6.452 1.00 93.00 246 VAL A CA 1
ATOM 1997 C C . VAL A 1 246 ? 9.873 -6.643 -7.346 1.00 93.00 246 VAL A C 1
ATOM 1999 O O . VAL A 1 246 ? 9.376 -7.313 -8.243 1.00 93.00 246 VAL A O 1
ATOM 2002 N N . ALA A 1 247 ? 11.184 -6.650 -7.110 1.00 92.06 247 ALA A N 1
ATOM 2003 C CA . ALA A 1 247 ? 12.167 -7.404 -7.886 1.00 92.06 247 ALA A CA 1
ATOM 2004 C C . ALA A 1 247 ? 12.026 -8.922 -7.718 1.00 92.06 247 ALA A C 1
ATOM 2006 O O . ALA A 1 247 ? 12.229 -9.668 -8.676 1.00 92.06 247 ALA A O 1
ATOM 2007 N N . ASN A 1 248 ? 11.628 -9.372 -6.528 1.00 91.38 248 ASN A N 1
ATOM 2008 C CA . ASN A 1 248 ? 11.304 -10.769 -6.256 1.00 91.38 248 ASN A CA 1
ATOM 2009 C C . ASN A 1 248 ? 9.992 -11.187 -6.933 1.00 91.38 248 ASN A C 1
ATOM 2011 O O . ASN A 1 248 ? 9.895 -12.309 -7.425 1.00 91.38 248 ASN A O 1
ATOM 2015 N N . HIS A 1 249 ? 8.999 -10.293 -7.001 1.00 93.50 249 HIS A N 1
ATOM 2016 C CA . HIS A 1 249 ? 7.740 -10.561 -7.706 1.00 93.50 249 HIS A CA 1
ATOM 2017 C C . HIS A 1 249 ? 7.902 -10.497 -9.236 1.00 93.50 249 HIS A C 1
ATOM 2019 O O . HIS A 1 249 ? 7.369 -11.330 -9.964 1.00 93.50 249 HIS A O 1
ATOM 2025 N N . PHE A 1 250 ? 8.671 -9.526 -9.730 1.00 93.62 250 PHE A N 1
ATOM 2026 C CA . PHE A 1 250 ? 8.945 -9.286 -11.143 1.00 93.62 250 PHE A CA 1
ATOM 2027 C C . PHE A 1 250 ? 10.445 -9.425 -11.407 1.00 93.62 250 PHE A C 1
ATOM 2029 O O . PHE A 1 250 ? 11.191 -8.446 -11.371 1.00 93.62 250 PHE A O 1
ATOM 2036 N N . TRP A 1 251 ? 10.890 -10.638 -11.740 1.00 92.69 251 TRP A N 1
ATOM 2037 C CA . TRP A 1 251 ? 12.315 -10.959 -11.914 1.00 92.69 251 TRP A CA 1
ATOM 2038 C C . TRP A 1 251 ? 13.065 -10.013 -12.874 1.00 92.69 251 TRP A C 1
ATOM 2040 O O . TRP A 1 251 ? 14.254 -9.747 -12.679 1.00 92.69 251 TRP A O 1
ATOM 2050 N N . VAL A 1 252 ? 12.375 -9.477 -13.892 1.00 93.69 252 VAL A N 1
ATOM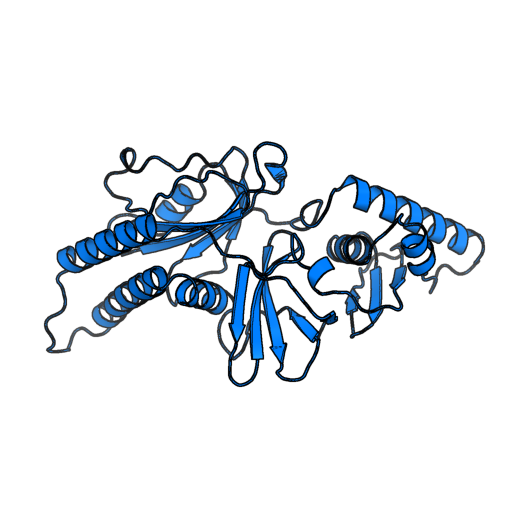 2051 C CA . VAL A 1 252 ? 12.931 -8.520 -14.864 1.00 93.69 252 VAL A CA 1
ATOM 2052 C C . VAL A 1 252 ? 13.351 -7.212 -14.189 1.00 93.69 252 VAL A C 1
ATOM 2054 O O . VAL A 1 252 ? 14.378 -6.641 -14.547 1.00 93.69 252 VAL A O 1
ATOM 2057 N N . VAL A 1 253 ? 12.607 -6.756 -13.176 1.00 92.88 253 VAL A N 1
ATOM 2058 C CA . VAL A 1 253 ? 12.971 -5.582 -12.367 1.00 92.88 253 VAL A CA 1
ATOM 2059 C C . VAL A 1 253 ? 14.309 -5.840 -11.673 1.00 92.88 253 VAL A C 1
ATOM 2061 O O . VAL A 1 253 ? 15.214 -5.016 -11.769 1.00 92.88 253 VAL A O 1
ATOM 2064 N N . GLY A 1 254 ? 14.477 -7.021 -11.068 1.00 91.25 254 GLY A N 1
ATOM 2065 C CA . GLY A 1 254 ? 15.741 -7.421 -10.447 1.00 91.25 254 GLY A CA 1
ATOM 2066 C C . GLY A 1 254 ? 16.900 -7.541 -11.441 1.00 91.25 254 GLY A C 1
ATOM 2067 O O . GLY A 1 254 ? 18.037 -7.225 -11.101 1.00 91.25 254 GLY A O 1
ATOM 2068 N N . ALA A 1 255 ? 16.638 -7.963 -12.682 1.00 92.06 255 ALA A N 1
ATOM 2069 C CA . ALA A 1 255 ? 17.652 -7.976 -13.737 1.00 92.06 255 ALA A CA 1
ATOM 2070 C C . ALA A 1 255 ? 18.106 -6.556 -14.110 1.00 92.06 255 ALA A C 1
ATOM 2072 O O . ALA A 1 255 ? 19.308 -6.306 -14.159 1.00 92.06 255 ALA A O 1
ATOM 2073 N N . ILE A 1 256 ? 17.162 -5.621 -14.281 1.00 91.31 256 ILE A N 1
ATOM 2074 C CA . ILE A 1 256 ? 17.466 -4.211 -14.570 1.00 91.31 256 ILE A CA 1
ATOM 2075 C C . ILE A 1 256 ? 18.289 -3.595 -13.434 1.00 91.31 256 ILE A C 1
ATOM 2077 O O . ILE A 1 256 ? 19.276 -2.916 -13.703 1.00 91.31 256 ILE A O 1
ATOM 2081 N N . MET A 1 257 ? 17.924 -3.854 -12.175 1.00 88.88 257 MET A N 1
ATOM 2082 C CA . MET A 1 257 ? 18.673 -3.355 -11.014 1.00 88.88 257 MET A CA 1
ATOM 2083 C C . MET A 1 257 ? 20.135 -3.800 -11.026 1.00 88.88 257 MET A C 1
ATOM 2085 O O . MET A 1 257 ? 21.021 -2.955 -10.933 1.00 88.88 257 MET A O 1
ATOM 2089 N N . ARG A 1 258 ? 20.398 -5.096 -11.243 1.00 87.81 258 ARG A N 1
ATOM 2090 C CA . ARG A 1 258 ? 21.771 -5.623 -11.314 1.00 87.81 258 ARG A CA 1
ATOM 2091 C C . ARG A 1 258 ? 22.590 -4.969 -12.428 1.00 87.81 258 ARG A C 1
ATOM 2093 O O . ARG A 1 258 ? 23.763 -4.675 -12.221 1.00 87.81 258 ARG A O 1
ATOM 2100 N N . THR A 1 259 ? 21.979 -4.696 -13.585 1.00 88.56 259 THR A N 1
ATOM 2101 C CA . THR A 1 259 ? 22.646 -3.961 -14.674 1.00 88.56 259 THR A CA 1
ATOM 2102 C C . THR A 1 259 ? 22.948 -2.507 -14.292 1.00 88.56 259 THR A C 1
ATOM 2104 O O . THR A 1 259 ? 23.979 -1.967 -14.676 1.00 88.56 259 THR A O 1
ATOM 2107 N N . LEU A 1 260 ? 22.076 -1.849 -13.525 1.00 85.94 260 LEU A N 1
ATOM 2108 C CA . LEU A 1 260 ? 22.318 -0.483 -13.041 1.00 85.94 260 LEU A CA 1
ATOM 2109 C C . LEU A 1 260 ? 23.397 -0.426 -11.950 1.00 85.94 260 LEU A C 1
ATOM 2111 O O . LEU A 1 260 ? 24.122 0.561 -11.845 1.00 85.94 260 LEU A O 1
ATOM 2115 N N . GLU A 1 261 ? 23.508 -1.465 -11.127 1.00 82.25 261 GLU A N 1
ATOM 2116 C CA . GLU A 1 261 ? 24.538 -1.576 -10.091 1.00 82.25 261 GLU A CA 1
ATOM 2117 C C . GLU A 1 261 ? 25.929 -1.767 -10.681 1.00 82.25 261 GLU A C 1
ATOM 2119 O O . GLU A 1 261 ? 26.854 -1.066 -10.262 1.00 82.25 261 GLU A O 1
ATOM 2124 N N . SER A 1 262 ? 26.070 -2.650 -11.680 1.00 76.75 262 SER A N 1
ATOM 2125 C CA . SER A 1 262 ? 27.356 -2.863 -12.348 1.00 76.75 262 SER A CA 1
ATOM 2126 C C . SER A 1 262 ? 27.906 -1.549 -12.908 1.00 76.75 262 SER A C 1
ATOM 2128 O O . SER A 1 262 ? 29.079 -1.245 -12.693 1.00 76.75 262 SER A O 1
ATOM 2130 N N . GLN A 1 263 ? 27.047 -0.701 -13.495 1.00 72.00 263 GLN A N 1
ATOM 2131 C CA . GLN A 1 263 ? 27.427 0.645 -13.958 1.00 72.00 263 GLN A CA 1
ATOM 2132 C C . GLN A 1 263 ? 28.091 1.473 -12.852 1.00 72.00 263 GLN A C 1
ATOM 2134 O O . GLN A 1 263 ? 29.201 1.974 -13.020 1.00 72.00 263 GLN A O 1
ATOM 2139 N N . LYS A 1 264 ? 27.439 1.580 -11.688 1.00 71.69 264 LYS A N 1
ATOM 2140 C CA . LYS A 1 264 ? 27.936 2.408 -10.580 1.00 71.69 264 LYS A CA 1
ATOM 2141 C C . LYS A 1 264 ? 29.247 1.890 -10.001 1.00 71.69 264 LYS A C 1
ATOM 2143 O O . LYS A 1 264 ? 30.115 2.687 -9.653 1.00 71.69 264 LYS A O 1
ATOM 2148 N N . THR A 1 265 ? 29.403 0.570 -9.889 1.00 63.53 265 THR A N 1
ATOM 2149 C CA . THR A 1 265 ? 30.652 -0.019 -9.388 1.00 63.53 265 THR A CA 1
ATOM 2150 C C . THR A 1 265 ? 31.825 0.237 -10.329 1.00 63.53 265 THR A C 1
ATOM 2152 O O . THR A 1 265 ? 32.935 0.456 -9.852 1.00 63.53 265 THR A O 1
ATOM 2155 N N . HIS A 1 266 ? 31.595 0.287 -11.643 1.00 57.59 266 HIS A N 1
ATOM 2156 C CA . HIS A 1 266 ? 32.642 0.560 -12.629 1.00 57.59 266 HIS A CA 1
ATOM 2157 C C . HIS A 1 266 ? 33.030 2.040 -12.703 1.00 57.59 266 HIS A C 1
ATOM 2159 O O . HIS A 1 266 ? 34.221 2.336 -12.790 1.00 57.59 266 HIS A O 1
ATOM 2165 N N . ASP A 1 267 ? 32.070 2.960 -12.564 1.00 56.88 267 ASP A N 1
ATOM 2166 C CA . ASP A 1 267 ? 32.358 4.399 -12.452 1.00 56.88 267 ASP A CA 1
ATOM 2167 C C . ASP A 1 267 ? 33.252 4.713 -11.231 1.00 56.88 267 ASP A C 1
ATOM 2169 O O . ASP A 1 267 ? 34.038 5.662 -11.250 1.00 56.88 267 ASP A O 1
ATOM 2173 N N . MET A 1 268 ? 33.170 3.891 -10.175 1.00 55.66 268 MET A N 1
ATOM 2174 C CA . MET A 1 268 ? 34.005 4.000 -8.971 1.00 55.66 268 MET A CA 1
ATOM 2175 C C . MET A 1 268 ? 35.316 3.195 -9.047 1.00 55.66 268 MET A C 1
ATOM 2177 O O . MET A 1 268 ? 36.311 3.600 -8.446 1.00 55.66 268 MET A O 1
ATOM 2181 N N . ALA A 1 269 ? 35.346 2.076 -9.778 1.00 54.81 269 ALA A N 1
ATOM 2182 C CA . ALA A 1 269 ? 36.482 1.158 -9.891 1.00 54.81 269 ALA A CA 1
ATOM 2183 C C . ALA A 1 269 ? 37.195 1.286 -11.249 1.00 54.81 269 ALA A C 1
ATOM 2185 O O . ALA A 1 269 ? 37.292 0.328 -12.020 1.00 54.81 269 ALA A O 1
ATOM 2186 N N . SER A 1 270 ? 37.734 2.469 -11.544 1.00 48.62 270 SER A N 1
ATOM 2187 C CA . SER A 1 270 ? 38.647 2.667 -12.677 1.00 48.62 270 SER A CA 1
ATOM 2188 C C . SER A 1 270 ? 39.991 1.958 -12.421 1.00 48.62 270 SER A C 1
ATOM 2190 O O . SER A 1 270 ? 40.982 2.571 -12.037 1.00 48.62 270 SER A O 1
ATOM 2192 N N . GLY A 1 271 ? 40.020 0.630 -12.590 1.00 47.53 271 GLY A N 1
ATOM 2193 C CA . GLY A 1 271 ? 41.236 -0.179 -12.434 1.00 47.53 271 GLY A CA 1
ATOM 2194 C C . GLY A 1 271 ? 41.108 -1.706 -12.563 1.00 47.53 271 GLY A C 1
ATOM 2195 O O . GLY A 1 271 ? 42.072 -2.392 -12.231 1.00 47.53 271 GLY A O 1
ATOM 2196 N N . SER A 1 272 ? 39.973 -2.266 -13.009 1.00 44.72 272 SER A N 1
ATOM 2197 C CA . SER A 1 272 ? 39.808 -3.727 -13.175 1.00 44.72 272 SER A CA 1
ATOM 2198 C C . SER A 1 272 ? 39.889 -4.175 -14.643 1.00 44.72 272 SER A C 1
ATOM 2200 O O . SER A 1 272 ? 39.449 -3.455 -15.535 1.00 44.72 272 SER A O 1
ATOM 2202 N N . TRP A 1 273 ? 40.456 -5.366 -14.878 1.00 44.97 273 TRP A N 1
ATOM 2203 C CA . TRP A 1 273 ? 40.846 -5.925 -16.186 1.00 44.97 273 TRP A CA 1
ATOM 2204 C C . TRP A 1 273 ? 39.764 -6.754 -16.904 1.00 44.97 273 TRP A C 1
ATOM 2206 O O . TRP A 1 273 ? 40.034 -7.292 -17.978 1.00 44.97 273 TRP A O 1
ATOM 2216 N N . ASP A 1 274 ? 38.551 -6.852 -16.361 1.00 49.97 274 ASP A N 1
ATOM 2217 C CA . ASP A 1 274 ? 37.428 -7.464 -17.079 1.00 49.97 274 ASP A CA 1
ATOM 2218 C C . ASP A 1 274 ? 36.839 -6.448 -18.063 1.00 49.97 274 ASP A C 1
ATOM 2220 O O . ASP A 1 274 ? 36.481 -5.342 -17.661 1.00 49.97 274 ASP A O 1
ATOM 2224 N N . GLN A 1 275 ? 36.754 -6.799 -19.353 1.00 49.09 275 GLN A N 1
ATOM 2225 C CA . GLN A 1 275 ? 36.175 -5.919 -20.374 1.00 49.09 275 GLN A CA 1
ATOM 2226 C C . GLN A 1 275 ? 34.673 -5.721 -20.106 1.00 49.09 275 GLN A C 1
ATOM 2228 O O . GLN A 1 275 ? 33.906 -6.674 -20.274 1.00 49.09 275 GLN A O 1
ATOM 2233 N N . PRO A 1 276 ? 34.227 -4.514 -19.711 1.00 54.47 276 PRO A N 1
ATOM 2234 C CA . PRO A 1 276 ? 32.817 -4.252 -19.458 1.00 54.47 276 PRO A CA 1
ATOM 2235 C C . PRO A 1 276 ? 32.029 -4.236 -20.770 1.00 54.47 276 PRO A C 1
ATOM 2237 O O . PRO A 1 276 ? 32.585 -3.993 -21.847 1.00 54.47 276 PRO A O 1
ATOM 2240 N N . LEU A 1 277 ? 30.709 -4.417 -20.675 1.00 59.06 277 LEU A N 1
ATOM 2241 C CA . LEU A 1 277 ? 29.816 -4.020 -21.761 1.00 59.06 277 LEU A CA 1
ATOM 2242 C C . LEU A 1 277 ? 30.036 -2.527 -22.043 1.00 59.06 277 LEU A C 1
ATOM 2244 O O . LEU A 1 277 ? 30.101 -1.706 -21.131 1.00 59.06 277 LEU A O 1
ATOM 2248 N N . SER A 1 278 ? 30.149 -2.163 -23.316 1.00 69.69 278 SER A N 1
ATOM 2249 C CA . SER A 1 278 ? 30.114 -0.753 -23.704 1.00 69.69 278 SER A CA 1
ATOM 2250 C C . SER A 1 278 ? 28.774 -0.129 -23.296 1.00 69.69 278 SER A C 1
ATOM 2252 O O . SER A 1 278 ? 27.745 -0.807 -23.258 1.00 69.69 278 SER A O 1
ATOM 2254 N N . HIS A 1 279 ? 28.763 1.183 -23.048 1.00 70.56 279 HIS A N 1
ATOM 2255 C CA . HIS A 1 279 ? 27.556 1.923 -22.656 1.00 70.56 279 HIS A CA 1
ATOM 2256 C C . HIS A 1 279 ? 26.362 1.688 -23.608 1.00 70.56 279 HIS A C 1
ATOM 2258 O O . HIS A 1 279 ? 25.209 1.631 -23.179 1.00 70.56 279 HIS A O 1
ATOM 2264 N N . GLU A 1 280 ? 26.632 1.491 -24.903 1.00 77.00 280 GLU A N 1
ATOM 2265 C CA . GLU A 1 280 ? 25.618 1.151 -25.909 1.00 77.00 280 GLU A CA 1
ATOM 2266 C C . GLU A 1 280 ? 25.045 -0.263 -25.730 1.00 77.00 280 GLU A C 1
ATOM 2268 O O . GLU A 1 280 ? 23.836 -0.461 -25.868 1.00 77.00 280 GLU A O 1
ATOM 2273 N N . GLN A 1 281 ? 25.881 -1.246 -25.388 1.00 81.62 281 GLN A N 1
ATOM 2274 C CA . GLN A 1 281 ? 25.441 -2.623 -25.149 1.00 81.62 281 GLN A CA 1
ATOM 2275 C C . GLN A 1 281 ? 24.586 -2.735 -23.882 1.00 81.62 281 GLN A C 1
ATOM 2277 O O . GLN A 1 281 ? 23.593 -3.460 -23.878 1.00 81.62 281 GLN A O 1
ATOM 2282 N N . GLU A 1 282 ? 24.922 -1.994 -22.826 1.00 80.69 282 GLU A N 1
ATOM 2283 C CA . GLU A 1 282 ? 24.118 -1.945 -21.598 1.00 80.69 282 GLU A CA 1
ATOM 2284 C C . GLU A 1 282 ? 22.754 -1.293 -21.833 1.00 80.69 282 GLU A C 1
ATOM 2286 O O . GLU A 1 282 ? 21.727 -1.806 -21.382 1.00 80.69 282 GLU A O 1
ATOM 2291 N N . LEU A 1 283 ? 22.725 -0.185 -22.581 1.00 84.19 283 LEU A N 1
ATOM 2292 C CA . LEU A 1 283 ? 21.478 0.464 -22.972 1.00 84.19 283 LEU A CA 1
ATOM 2293 C C . LEU A 1 283 ? 20.594 -0.497 -23.773 1.00 84.19 283 LEU A C 1
ATOM 2295 O O . LEU A 1 283 ? 19.401 -0.624 -23.488 1.00 84.19 283 LEU A O 1
ATOM 2299 N N . HIS A 1 284 ? 21.182 -1.199 -24.742 1.00 87.56 284 HIS A N 1
ATOM 2300 C CA . HIS A 1 284 ? 20.472 -2.201 -25.526 1.00 87.56 284 HIS A CA 1
ATOM 2301 C C . HIS A 1 284 ? 19.943 -3.341 -24.647 1.00 87.56 284 HIS A C 1
ATOM 2303 O O . HIS A 1 284 ? 18.794 -3.756 -24.796 1.00 87.56 284 HIS A O 1
ATOM 2309 N N . HIS A 1 285 ? 20.736 -3.806 -23.680 1.00 91.00 285 HIS A N 1
ATOM 2310 C CA . HIS A 1 285 ? 20.309 -4.839 -22.743 1.00 91.00 285 HIS A CA 1
ATOM 2311 C C . HIS A 1 285 ? 19.111 -4.389 -21.896 1.00 91.00 285 HIS A C 1
ATOM 2313 O O . HIS A 1 285 ? 18.121 -5.112 -21.786 1.00 91.00 285 HIS A O 1
ATOM 2319 N N . ILE A 1 286 ? 19.132 -3.165 -21.361 1.00 90.50 286 ILE A N 1
ATOM 2320 C CA . ILE A 1 286 ? 18.009 -2.656 -20.563 1.00 90.50 286 ILE A CA 1
ATOM 2321 C C . ILE A 1 286 ? 16.760 -2.451 -21.424 1.00 90.50 286 ILE A C 1
ATOM 2323 O O . ILE A 1 286 ? 15.658 -2.756 -20.973 1.00 90.50 286 ILE A O 1
ATOM 2327 N N . GLN A 1 287 ? 16.896 -2.022 -22.680 1.00 90.25 287 GLN A N 1
ATOM 2328 C CA . GLN A 1 287 ? 15.765 -1.979 -23.614 1.00 90.25 287 GLN A CA 1
ATOM 2329 C C . GLN A 1 287 ? 15.142 -3.365 -23.831 1.00 90.25 287 GLN A C 1
ATOM 2331 O O . GLN A 1 287 ? 13.915 -3.488 -23.824 1.00 90.25 287 GLN A O 1
ATOM 2336 N N . GLN A 1 288 ? 15.964 -4.408 -23.984 1.00 91.69 288 GLN A N 1
ATOM 2337 C CA . GLN A 1 288 ? 15.484 -5.788 -24.101 1.00 91.69 288 GLN A CA 1
ATOM 2338 C C . GLN A 1 288 ? 14.741 -6.231 -22.835 1.00 91.69 288 GLN A C 1
ATOM 2340 O O . GLN A 1 288 ? 13.650 -6.790 -22.936 1.00 91.69 288 GLN A O 1
ATOM 2345 N N . LEU A 1 289 ? 15.281 -5.931 -21.650 1.00 93.94 289 LEU A N 1
ATOM 2346 C CA . LEU A 1 289 ? 14.616 -6.223 -20.378 1.00 93.94 289 LEU A CA 1
ATOM 2347 C C . LEU A 1 289 ? 13.275 -5.479 -20.261 1.00 93.94 289 LEU A C 1
ATOM 2349 O O . LEU A 1 289 ? 12.261 -6.080 -19.922 1.00 93.94 289 LEU A O 1
ATOM 2353 N N . LEU A 1 290 ? 13.208 -4.194 -20.620 1.00 91.75 290 LEU A N 1
ATOM 2354 C CA . LEU A 1 290 ? 11.949 -3.436 -20.620 1.00 91.75 290 LEU A CA 1
ATOM 2355 C C . LEU A 1 290 ? 10.903 -4.036 -21.575 1.00 91.75 290 LEU A C 1
ATOM 2357 O O . LEU A 1 290 ? 9.716 -4.079 -21.240 1.00 91.75 290 LEU A O 1
ATOM 2361 N N . ALA A 1 291 ? 11.328 -4.534 -22.739 1.00 89.38 291 ALA A N 1
ATOM 2362 C CA . ALA A 1 291 ? 10.446 -5.235 -23.669 1.00 89.38 291 ALA A CA 1
ATOM 2363 C C . ALA A 1 291 ? 9.941 -6.569 -23.089 1.00 89.38 291 ALA A C 1
ATOM 2365 O O . ALA A 1 291 ? 8.759 -6.883 -23.226 1.00 89.38 291 ALA A O 1
ATOM 2366 N N . GLN A 1 292 ? 10.795 -7.320 -22.388 1.00 91.56 292 GLN A N 1
ATOM 2367 C CA . GLN A 1 292 ? 10.398 -8.550 -21.694 1.00 91.56 292 GLN A CA 1
ATOM 2368 C C . GLN A 1 292 ? 9.394 -8.276 -20.571 1.00 91.56 292 GLN A C 1
ATOM 2370 O O . GLN A 1 292 ? 8.399 -8.988 -20.474 1.00 91.56 292 GLN A O 1
ATOM 2375 N N . LEU A 1 293 ? 9.593 -7.216 -19.777 1.00 90.56 293 LEU A N 1
ATOM 2376 C CA . LEU A 1 293 ? 8.650 -6.823 -18.724 1.00 90.56 293 LEU A CA 1
ATOM 2377 C C . LEU A 1 293 ? 7.260 -6.500 -19.294 1.00 90.56 293 LEU A C 1
ATOM 2379 O O . LEU A 1 293 ? 6.236 -6.842 -18.706 1.00 90.56 293 LEU A O 1
ATOM 2383 N N . CYS A 1 294 ? 7.218 -5.855 -20.462 1.00 86.12 294 CYS A N 1
ATOM 2384 C CA . CYS A 1 294 ? 5.970 -5.590 -21.174 1.00 86.12 294 CYS A CA 1
ATOM 2385 C C . CYS A 1 294 ? 5.236 -6.892 -21.547 1.00 86.12 294 CYS A C 1
ATOM 2387 O O . CYS A 1 294 ? 4.022 -6.985 -21.381 1.00 86.12 294 CYS A O 1
ATOM 2389 N N . GLN A 1 295 ? 5.976 -7.910 -21.999 1.00 86.44 295 GLN A N 1
ATOM 2390 C CA . GLN A 1 295 ? 5.424 -9.205 -22.409 1.00 86.44 295 GLN A CA 1
ATOM 2391 C C . GLN A 1 295 ? 4.994 -10.079 -21.225 1.00 86.44 295 GLN A C 1
ATOM 2393 O O . GLN A 1 295 ? 3.964 -10.742 -21.305 1.00 86.44 295 GLN A O 1
ATOM 2398 N N . SER A 1 296 ? 5.757 -10.083 -20.126 1.00 86.00 296 SER A N 1
ATOM 2399 C CA . SER A 1 296 ? 5.448 -10.885 -18.932 1.00 86.00 296 SER A CA 1
ATOM 2400 C C . SER A 1 296 ? 4.273 -10.340 -18.119 1.00 86.00 296 SER A C 1
ATOM 2402 O O . SER A 1 296 ? 3.742 -11.040 -17.261 1.00 86.00 296 SER A O 1
ATOM 2404 N N . GLY A 1 297 ? 3.877 -9.093 -18.376 1.00 86.12 297 GLY A N 1
ATOM 2405 C CA . GLY A 1 297 ? 2.860 -8.383 -17.617 1.00 86.12 297 GLY A CA 1
ATOM 2406 C C . GLY A 1 297 ? 3.444 -7.596 -16.445 1.00 86.12 297 GLY A C 1
ATOM 2407 O O . GLY A 1 297 ? 4.517 -7.893 -15.920 1.00 86.12 297 GLY A O 1
ATOM 2408 N N . THR A 1 298 ? 2.711 -6.558 -16.047 1.00 89.94 298 THR A N 1
ATOM 2409 C CA . THR A 1 298 ? 3.138 -5.592 -15.024 1.00 89.94 298 THR A CA 1
ATOM 2410 C C . THR A 1 298 ? 2.168 -5.480 -13.852 1.00 89.94 298 THR A C 1
ATOM 2412 O O . THR A 1 298 ? 2.365 -4.641 -12.976 1.00 89.94 298 THR A O 1
ATOM 2415 N N . LYS A 1 299 ? 1.101 -6.285 -13.835 1.00 93.00 299 LYS A N 1
ATOM 2416 C CA . LYS A 1 299 ? 0.084 -6.278 -12.781 1.00 93.00 299 LYS A CA 1
ATOM 2417 C C . LYS A 1 299 ? 0.511 -7.195 -11.636 1.00 93.00 299 LYS A C 1
ATOM 2419 O O . LYS A 1 299 ? 0.896 -8.332 -11.887 1.00 93.00 299 LYS A O 1
ATOM 2424 N N . PHE A 1 300 ? 0.397 -6.724 -10.397 1.00 93.75 300 PHE A N 1
ATOM 2425 C CA . PHE A 1 300 ? 0.578 -7.576 -9.221 1.00 93.75 300 PHE A CA 1
ATOM 2426 C C . PHE A 1 300 ? -0.537 -8.619 -9.121 1.00 93.75 300 PHE A C 1
ATOM 2428 O O . PHE A 1 300 ? -1.714 -8.304 -9.317 1.00 93.75 300 PHE A O 1
ATOM 2435 N N . THR A 1 301 ? -0.167 -9.841 -8.741 1.00 91.00 301 THR A N 1
ATOM 2436 C CA . THR A 1 301 ? -1.138 -10.850 -8.298 1.00 91.00 301 THR A CA 1
ATOM 2437 C C . THR A 1 301 ? -1.294 -10.745 -6.787 1.00 91.00 301 THR A C 1
ATOM 2439 O O . THR A 1 301 ? -0.376 -11.081 -6.045 1.00 91.00 301 THR A O 1
ATOM 2442 N N . GLN A 1 302 ? -2.445 -10.240 -6.349 1.00 90.94 302 GLN A N 1
ATOM 2443 C CA . GLN A 1 302 ? -2.721 -9.966 -4.943 1.00 90.94 302 GLN A CA 1
ATOM 2444 C C . GLN A 1 302 ? -2.912 -11.247 -4.120 1.00 90.94 302 GLN A C 1
ATOM 2446 O O . GLN A 1 302 ? -3.412 -12.259 -4.611 1.00 90.94 302 GLN A O 1
ATOM 2451 N N . VAL A 1 303 ? -2.533 -11.173 -2.846 1.00 94.69 303 VAL A N 1
ATOM 2452 C CA . VAL A 1 303 ? -2.641 -12.246 -1.854 1.00 94.69 303 VAL A CA 1
ATOM 2453 C C . VAL A 1 303 ? -3.549 -11.769 -0.730 1.00 94.69 303 VAL A C 1
ATOM 2455 O O . VAL A 1 303 ? -3.403 -10.643 -0.259 1.00 94.69 303 VAL A O 1
ATOM 2458 N N . GLN A 1 304 ? -4.480 -12.612 -0.287 1.00 96.62 304 GLN A N 1
ATOM 2459 C CA . GLN A 1 304 ? -5.362 -12.276 0.828 1.00 96.62 304 GLN A CA 1
ATOM 2460 C C . GLN A 1 304 ? -4.543 -11.987 2.092 1.00 96.62 304 GLN A C 1
ATOM 2462 O O . GLN A 1 304 ? -3.672 -12.775 2.462 1.00 96.62 304 GLN A O 1
ATOM 2467 N N . ALA A 1 305 ? -4.832 -10.869 2.756 1.00 96.06 305 ALA A N 1
ATOM 2468 C CA . ALA A 1 305 ? -4.291 -10.589 4.074 1.00 96.06 305 ALA A CA 1
ATOM 2469 C C . ALA A 1 305 ? -5.040 -11.428 5.115 1.00 96.06 305 ALA A C 1
ATOM 2471 O O . ALA A 1 305 ? -6.271 -11.425 5.162 1.00 96.06 305 ALA A O 1
ATOM 2472 N N . THR A 1 306 ? -4.283 -12.159 5.923 1.00 95.12 306 THR A N 1
ATOM 2473 C CA . THR A 1 306 ? -4.775 -12.990 7.026 1.00 95.12 306 THR A CA 1
ATOM 2474 C C . THR A 1 306 ? -4.204 -12.484 8.341 1.00 95.12 306 THR A C 1
ATOM 2476 O O . THR A 1 306 ? -3.306 -11.639 8.343 1.00 95.12 306 THR A O 1
ATOM 2479 N N . ASP A 1 307 ? -4.680 -13.056 9.443 1.00 95.75 307 ASP A N 1
ATOM 2480 C CA . ASP A 1 307 ? -4.195 -12.766 10.792 1.00 95.75 307 ASP A CA 1
ATOM 2481 C C . ASP A 1 307 ? -4.502 -11.318 11.220 1.00 95.75 307 ASP A C 1
ATOM 2483 O O . ASP A 1 307 ? -5.348 -10.641 10.620 1.00 95.75 307 ASP A O 1
ATOM 2487 N N . TYR A 1 308 ? -3.860 -10.845 12.284 1.00 95.44 308 TYR A N 1
ATOM 2488 C CA . TYR A 1 308 ? -4.211 -9.592 12.944 1.00 95.44 308 TYR A CA 1
ATOM 2489 C C . TYR A 1 308 ? -3.119 -8.538 12.801 1.00 95.44 308 TYR A C 1
ATOM 2491 O O . TYR A 1 308 ? -1.960 -8.833 12.521 1.00 95.44 308 TYR A O 1
ATOM 2499 N N . PHE A 1 309 ? -3.502 -7.283 12.988 1.00 94.56 309 PHE A N 1
ATOM 2500 C CA . PHE A 1 309 ? -2.608 -6.141 13.019 1.00 94.56 309 PHE A CA 1
ATOM 2501 C C . PHE A 1 309 ? -2.233 -5.783 14.459 1.00 94.56 309 PHE A C 1
ATOM 2503 O O . PHE A 1 309 ? -3.072 -5.829 15.363 1.00 94.56 309 PHE A O 1
ATOM 2510 N N . ALA A 1 310 ? -0.979 -5.388 14.649 1.00 90.94 310 ALA A N 1
ATOM 2511 C CA . ALA A 1 310 ? -0.438 -4.902 15.908 1.00 90.94 310 ALA A CA 1
ATOM 2512 C C . ALA A 1 310 ? 0.443 -3.665 15.681 1.00 90.94 310 ALA A C 1
ATOM 2514 O O . ALA A 1 310 ? 0.977 -3.450 14.589 1.00 90.94 310 ALA A O 1
ATOM 2515 N N . ILE A 1 311 ? 0.625 -2.869 16.734 1.00 83.62 311 ILE A N 1
ATOM 2516 C CA . ILE A 1 311 ? 1.653 -1.820 16.784 1.00 83.62 311 ILE A CA 1
ATOM 2517 C C . ILE A 1 311 ? 2.789 -2.316 17.703 1.00 83.62 311 ILE A C 1
ATOM 2519 O O . ILE A 1 311 ? 2.478 -2.929 18.726 1.00 83.62 311 ILE A O 1
ATOM 2523 N N . PRO A 1 312 ? 4.074 -2.118 17.339 1.00 67.25 312 PRO A N 1
ATOM 2524 C CA . PRO A 1 312 ? 5.221 -2.573 18.132 1.00 67.25 312 PRO A CA 1
ATOM 2525 C C . PRO A 1 312 ? 5.228 -2.118 19.595 1.00 67.25 312 PRO A C 1
ATOM 2527 O O . PRO A 1 312 ? 4.800 -0.970 19.867 1.00 67.25 312 PRO A O 1
#

pLDDT: mean 82.85, std 13.17, range [44.72, 97.12]

Foldseek 3Di:
DWKKKKKWFDADDPCQQLIKIWIWTLAQVIDDIWIWRAQDPPPPPPPVPDPFWFKQDADDDDGFMFMMMIDGPPDDPVRSVCVVCPRIGTDPDQLQQCNQHHNVLLVQLLVVLVVQLVVVCVVDPDLPDDAAESVVCVVVVSHDLLSVVSCLVNVQAFEDEPQAPGRDDPDSSHRHYYYDDFAWCLSFFHNQWFLFWDDDPFWIWTWTHGSNDTWIWIDTPPDLETETDDCADPNGGRVVVVQVRLCVQPVLSVVLHVLVVVVVVCVVPPDDDDDDPDPVRSVVVNSVSSNVCSVVGGGGDIDRRGGGYHYD

Radius of gyration: 22.52 Å; chains: 1; bounding box: 66×36×64 Å

Sequence (312 aa):
MHCLLAILLYTGAHTLHNDRLVIMQLDWTANHPRTFRLTRPHQSSSPEAHKDIYMASSPIQHEGTYIKIYCSASRSIESLWGFASKGATEIQRDYAIGFQQDVKLEENCLKNLRQDFYQANSISKSHKGIEIQARPLIRREICTGGTIYSLAMQGRISLTALNNVHIFHRWVNDVRVQYDEELEMASIVLGGQFLTVQRTLYDDIGLAWHQGNLDIFQKQQFTDFWMESDKMARGYPRNHLIIDLVANHFWVVGAIMRTLESQKTHDMASGSWDQPLSHEQELHHIQQLLAQLCQSGTKFTQVQATDYFAIP

Secondary structure (DSSP, 8-state):
-EEEEEEEEE--TT-GGG-EEEEEESSTT-PPPEEEEESS------GGG-TT-EE------SSEEEEEEEEESSS-HHHHHHHHTTTEEE--S-SSTTTSS-HHHHHHHHHHHHHHHHHHHHH-S--SS--EESHHHHHTTS--HHHHHHHHHTTSSEEEESTT-EE----TT--EEEE-S-EEHHHHSGGGEE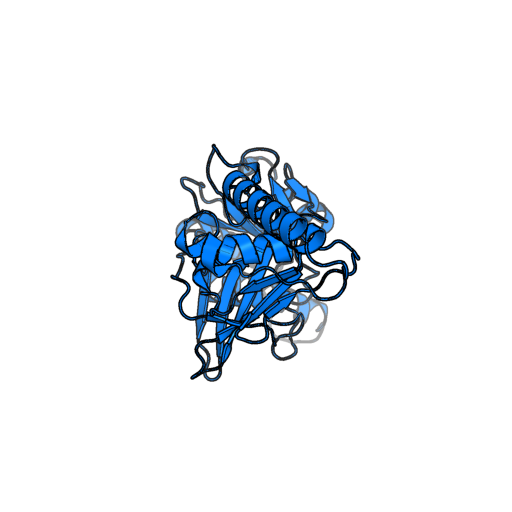SEEEE-SSEEEEEEEETTEEEEEEEETT--EEEEPPSEETTEEHHHHHHHHHHHHSHHHHHHHHHHHHHHHHHH-TT--S-PPPHHHHHHHHHHHHHHHHHH--B---EE--SEEE--